Protein AF-A0A818C5F3-F1 (afdb_monomer_lite)

Structure (mmCIF, N/CA/C/O backbone):
data_AF-A0A818C5F3-F1
#
_entry.id   AF-A0A818C5F3-F1
#
loop_
_atom_site.group_PDB
_atom_site.id
_atom_site.type_symbol
_atom_site.label_atom_id
_atom_site.label_alt_id
_atom_site.label_comp_id
_atom_site.label_asym_id
_atom_site.label_entity_id
_atom_site.label_seq_id
_atom_site.pdbx_PDB_ins_code
_atom_site.Cartn_x
_atom_site.Cartn_y
_atom_site.Cartn_z
_atom_site.occupancy
_atom_site.B_iso_or_equiv
_atom_site.auth_seq_id
_atom_site.auth_comp_id
_atom_site.auth_asym_id
_atom_site.auth_atom_id
_atom_site.pdbx_PDB_model_num
ATOM 1 N N . GLY A 1 1 ? -24.949 18.478 9.284 1.00 73.56 1 GLY A N 1
ATOM 2 C CA . GLY A 1 1 ? -24.069 18.568 8.101 1.00 73.56 1 GLY A CA 1
ATOM 3 C C . GLY A 1 1 ? -23.159 17.360 8.078 1.00 73.56 1 GLY A C 1
ATOM 4 O O . GLY A 1 1 ? -22.720 16.972 9.151 1.00 73.56 1 GLY A O 1
ATOM 5 N N . GLN A 1 2 ? -22.891 16.772 6.909 1.00 71.50 2 GLN A N 1
ATOM 6 C CA . GLN A 1 2 ? -22.115 15.524 6.771 1.00 71.50 2 GLN A CA 1
ATOM 7 C C . GLN A 1 2 ? -20.732 15.582 7.451 1.00 71.50 2 GLN A C 1
ATOM 9 O O . GLN A 1 2 ? -20.349 14.632 8.120 1.00 71.50 2 GLN A O 1
ATOM 14 N N . LEU A 1 3 ? -20.045 16.731 7.416 1.00 76.75 3 LEU A N 1
ATOM 15 C CA . LEU A 1 3 ? -18.755 16.922 8.104 1.00 76.75 3 LEU A CA 1
ATOM 16 C C . LEU A 1 3 ? -18.843 16.791 9.637 1.00 76.75 3 LEU A C 1
ATOM 18 O O . LEU A 1 3 ? -17.896 16.343 10.272 1.00 76.75 3 LEU A O 1
ATOM 22 N N . LYS A 1 4 ? -19.987 17.141 10.246 1.00 77.69 4 LYS A N 1
ATOM 23 C CA . LYS A 1 4 ? -20.198 16.936 11.692 1.00 77.69 4 LYS A CA 1
ATOM 24 C C . LYS A 1 4 ? -20.335 15.453 12.038 1.00 77.69 4 LYS A C 1
ATOM 26 O O . LYS A 1 4 ? -19.942 15.068 13.129 1.00 77.69 4 LYS A O 1
ATOM 31 N N . ILE A 1 5 ? -20.877 14.653 11.116 1.00 80.62 5 ILE A N 1
ATOM 32 C CA . ILE A 1 5 ? -21.013 13.202 11.285 1.00 80.62 5 ILE A CA 1
ATOM 33 C C . ILE A 1 5 ? -19.633 12.551 11.174 1.00 80.62 5 ILE A C 1
ATOM 35 O O . ILE A 1 5 ? -19.288 11.761 12.038 1.00 80.62 5 ILE A O 1
ATOM 39 N N . LEU A 1 6 ? -18.819 12.936 10.180 1.00 81.19 6 LEU A N 1
ATOM 40 C CA . LEU A 1 6 ? -17.450 12.420 10.015 1.00 81.19 6 LEU A CA 1
ATOM 41 C C . LEU A 1 6 ? -16.591 12.625 11.269 1.00 81.19 6 LEU A C 1
ATOM 43 O O . LEU A 1 6 ? -15.904 11.706 11.695 1.00 81.19 6 LEU A O 1
ATOM 47 N N . ARG A 1 7 ? -16.704 13.789 11.919 1.00 85.00 7 ARG A N 1
ATOM 48 C CA . ARG A 1 7 ? -15.991 14.066 13.174 1.00 85.00 7 ARG A CA 1
ATOM 49 C C . ARG A 1 7 ? -16.405 13.141 14.326 1.00 85.00 7 ARG A C 1
ATOM 51 O O . ARG A 1 7 ? -15.641 12.963 15.262 1.00 85.00 7 ARG A O 1
ATOM 58 N N . GLN A 1 8 ? -17.606 12.577 14.288 1.00 88.06 8 GLN A N 1
ATOM 59 C CA . GLN A 1 8 ? -18.105 11.650 15.308 1.00 88.06 8 GLN A CA 1
ATOM 60 C C . GLN A 1 8 ? -17.848 10.180 14.945 1.00 88.06 8 GLN A C 1
ATOM 62 O O . GLN A 1 8 ? -18.280 9.300 15.680 1.00 88.06 8 GLN A O 1
ATOM 67 N N . MET A 1 9 ? -17.205 9.895 13.807 1.00 90.56 9 MET A N 1
ATOM 68 C CA . MET A 1 9 ? -16.906 8.524 13.402 1.00 90.56 9 MET A CA 1
ATOM 69 C C . MET A 1 9 ? -15.636 8.027 14.084 1.00 90.56 9 MET A C 1
ATOM 71 O O . MET A 1 9 ? -14.552 8.545 13.827 1.00 90.56 9 MET A O 1
ATOM 75 N N . ASP A 1 10 ? -15.757 6.960 14.867 1.00 94.00 10 ASP A N 1
ATOM 76 C CA . ASP A 1 10 ? -14.592 6.274 15.431 1.00 94.00 10 ASP A CA 1
ATOM 77 C C . ASP A 1 10 ? -13.933 5.346 14.400 1.00 94.00 10 ASP A C 1
ATOM 79 O O . ASP A 1 10 ? -12.710 5.217 14.358 1.00 94.00 10 ASP A O 1
ATOM 83 N N . ILE A 1 11 ? -14.746 4.726 13.535 1.00 95.38 11 ILE A N 1
ATOM 84 C CA . ILE A 1 11 ? -14.302 3.826 12.465 1.00 95.38 11 ILE A CA 1
ATOM 85 C C . ILE A 1 11 ? -14.842 4.323 11.127 1.00 95.38 11 ILE A C 1
ATOM 87 O O . ILE A 1 11 ? -16.052 4.354 10.900 1.00 95.38 11 ILE A O 1
ATOM 91 N N . HIS A 1 12 ? -13.936 4.644 10.211 1.00 94.00 12 HIS A N 1
ATOM 92 C CA . HIS A 1 12 ? -14.251 4.975 8.827 1.00 94.00 12 HIS A CA 1
ATOM 93 C C . HIS A 1 12 ? -13.836 3.823 7.909 1.00 94.00 12 HIS A C 1
ATOM 95 O O . HIS A 1 12 ? -12.679 3.416 7.916 1.00 94.00 12 HIS A O 1
ATOM 101 N N . ILE A 1 13 ? -14.758 3.290 7.107 1.00 93.44 13 ILE A N 1
ATOM 102 C CA . ILE A 1 13 ? -14.463 2.222 6.140 1.00 93.44 13 ILE A CA 1
ATOM 103 C C . ILE A 1 13 ? -14.567 2.799 4.735 1.00 93.44 13 ILE A C 1
ATOM 105 O O . ILE A 1 13 ? -15.613 3.323 4.362 1.00 93.44 13 ILE A O 1
ATOM 109 N N . THR A 1 14 ? -13.496 2.674 3.954 1.00 90.50 14 THR A N 1
ATOM 110 C CA . THR A 1 14 ? -13.413 3.217 2.598 1.00 90.50 14 THR A CA 1
ATOM 111 C C . THR A 1 14 ? -13.113 2.140 1.560 1.00 90.50 14 THR A C 1
ATOM 113 O O . THR A 1 14 ? -12.385 1.176 1.814 1.00 90.50 14 THR A O 1
ATOM 116 N N . GLY A 1 15 ? -13.702 2.321 0.381 1.00 83.50 15 GLY A N 1
ATOM 117 C CA . GLY A 1 15 ? -13.360 1.611 -0.840 1.00 83.50 15 GLY A CA 1
ATOM 118 C C . GLY A 1 15 ? -12.550 2.505 -1.791 1.00 83.50 15 GLY A C 1
ATOM 119 O O . GLY A 1 15 ? -12.523 3.723 -1.638 1.00 83.50 15 GLY A O 1
ATOM 120 N N . PRO A 1 16 ? -11.905 1.910 -2.796 1.00 72.50 16 PRO A N 1
ATOM 121 C CA . PRO A 1 16 ? -11.076 2.609 -3.772 1.00 72.50 16 PRO A CA 1
ATOM 122 C C . PRO A 1 16 ? -11.919 3.541 -4.650 1.00 72.50 16 PRO A C 1
ATOM 124 O O . PRO A 1 16 ? -13.075 3.244 -4.956 1.00 72.50 16 PRO A O 1
ATOM 127 N N . GLY A 1 17 ? -11.312 4.620 -5.144 1.00 60.38 17 GLY A N 1
ATOM 128 C CA . GLY A 1 17 ? -11.841 5.359 -6.294 1.00 60.38 17 GLY A CA 1
ATOM 129 C C . GLY A 1 17 ? -13.028 6.282 -6.013 1.00 60.38 17 GLY A C 1
ATOM 130 O O . GLY A 1 17 ? -13.565 6.866 -6.949 1.00 60.38 17 GLY A O 1
ATOM 131 N N . THR A 1 18 ? -13.427 6.474 -4.753 1.00 60.84 18 THR A N 1
ATOM 132 C CA . THR A 1 18 ? -14.403 7.520 -4.403 1.00 60.84 18 THR A CA 1
ATOM 133 C C . THR A 1 18 ? -13.757 8.905 -4.300 1.00 60.84 18 THR A C 1
ATOM 135 O O . THR A 1 18 ? -14.473 9.901 -4.210 1.00 60.84 18 THR A O 1
ATOM 138 N N . GLY A 1 19 ? -12.416 8.985 -4.275 1.00 66.31 19 GLY A N 1
ATOM 139 C CA . GLY A 1 19 ? -11.679 10.227 -4.018 1.00 66.31 19 GLY A CA 1
ATOM 140 C C . GLY A 1 19 ? -12.012 10.847 -2.655 1.00 66.31 19 GLY A C 1
ATOM 141 O O . GLY A 1 19 ? -11.742 12.025 -2.422 1.00 66.31 19 GLY A O 1
ATOM 142 N N . GLN A 1 20 ? -12.644 10.081 -1.759 1.00 72.44 20 GLN A N 1
ATOM 143 C CA . GLN A 1 20 ? -13.093 10.563 -0.462 1.00 72.44 20 GLN A CA 1
ATOM 144 C C . GLN A 1 20 ? -11.916 10.598 0.507 1.00 72.44 20 GLN A C 1
ATOM 146 O O . GLN A 1 20 ? -11.565 9.610 1.148 1.00 72.44 20 GLN A O 1
ATOM 151 N N . MET A 1 21 ? -11.315 11.778 0.614 1.00 82.00 21 MET A N 1
ATOM 152 C CA . MET A 1 21 ? -10.193 12.059 1.505 1.00 82.00 21 MET A CA 1
ATOM 153 C C . MET A 1 21 ? -10.689 12.524 2.882 1.00 82.00 21 MET A C 1
ATOM 155 O O . MET A 1 21 ? -10.393 13.631 3.327 1.00 82.00 21 MET A O 1
ATOM 159 N N . TYR A 1 22 ? -11.521 11.714 3.544 1.00 86.25 22 TYR A N 1
ATOM 160 C CA . TYR A 1 22 ? -12.137 12.097 4.822 1.00 86.25 22 TYR A CA 1
ATOM 161 C C . TYR A 1 22 ? -11.207 11.995 6.033 1.00 86.25 22 TYR A C 1
ATOM 163 O O . TYR A 1 22 ? -11.582 12.451 7.110 1.00 86.25 22 TYR A O 1
ATOM 171 N N . GLN A 1 23 ? -9.998 11.456 5.859 1.00 88.56 23 GLN A N 1
ATOM 172 C CA . GLN A 1 23 ? -9.007 11.245 6.917 1.00 88.56 23 GLN A CA 1
ATOM 173 C C . GLN A 1 23 ? -8.746 12.521 7.724 1.00 88.56 23 GLN A C 1
ATOM 175 O O . GLN A 1 23 ? -8.663 12.457 8.945 1.00 88.56 23 GLN A O 1
ATOM 180 N N . THR A 1 24 ? -8.718 13.683 7.062 1.00 85.88 24 THR A N 1
ATOM 181 C CA . THR A 1 24 ? -8.464 14.981 7.704 1.00 85.88 24 THR A CA 1
ATOM 182 C C . THR A 1 24 ? -9.614 15.497 8.576 1.00 85.88 24 THR A C 1
ATOM 184 O O . THR A 1 24 ? -9.471 16.525 9.233 1.00 85.88 24 THR A O 1
ATOM 187 N N . PHE A 1 25 ? -10.784 14.855 8.522 1.00 89.94 25 PHE A N 1
ATOM 188 C CA . PHE A 1 25 ? -11.984 15.249 9.268 1.00 89.94 25 PHE A CA 1
ATOM 189 C C . PHE A 1 25 ? -12.368 14.250 10.364 1.00 89.94 25 PHE A C 1
ATOM 191 O O . PHE A 1 25 ? -13.325 14.511 11.097 1.00 89.94 25 PHE A O 1
ATOM 198 N N . LEU A 1 26 ? -11.663 13.120 10.457 1.00 92.69 26 LEU A N 1
ATOM 199 C CA . LEU A 1 26 ? -11.839 12.154 11.537 1.00 92.69 26 LEU A CA 1
ATOM 200 C C . LEU A 1 26 ? -11.276 12.721 12.844 1.00 92.69 26 LEU A C 1
ATOM 202 O O . LEU A 1 26 ? -10.442 13.627 12.828 1.00 92.69 26 LEU A O 1
ATOM 206 N N . SER A 1 27 ? -11.758 12.211 13.973 1.00 93.00 27 SER A N 1
ATOM 207 C CA . SER A 1 27 ? -11.250 12.628 15.280 1.00 93.00 27 SER A CA 1
ATOM 208 C C . SER A 1 27 ? -9.914 11.958 15.604 1.00 93.00 27 SER A C 1
ATOM 210 O O . SER A 1 27 ? -9.552 10.916 15.053 1.00 93.00 27 SER A O 1
ATOM 212 N N . ASP A 1 28 ? -9.173 12.559 16.529 1.00 95.19 28 ASP A N 1
ATOM 213 C CA . ASP A 1 28 ? -7.974 11.947 17.092 1.00 95.19 28 ASP A CA 1
ATOM 214 C C . ASP A 1 28 ? -8.331 10.603 17.738 1.00 95.19 28 ASP A C 1
ATOM 216 O O . ASP A 1 28 ? -9.323 10.489 18.459 1.00 95.19 28 ASP A O 1
ATOM 220 N N . GLY A 1 29 ? -7.525 9.577 17.470 1.00 95.88 29 GLY A N 1
ATOM 221 C CA . GLY A 1 29 ? -7.788 8.217 17.943 1.00 95.88 29 GLY A CA 1
ATOM 222 C C . GLY A 1 29 ? -8.751 7.415 17.059 1.00 95.88 29 GLY A C 1
ATOM 223 O O . GLY A 1 29 ? -8.961 6.232 17.323 1.00 95.88 29 GLY A O 1
ATOM 224 N N . SER A 1 30 ? -9.301 7.997 15.987 1.00 97.06 30 SER A N 1
ATOM 225 C CA . SER A 1 30 ? -10.118 7.250 15.026 1.00 97.06 30 SER A CA 1
ATOM 226 C C . SER A 1 30 ? -9.279 6.287 14.175 1.00 97.06 30 SER A C 1
ATOM 228 O O . SER A 1 30 ? -8.069 6.449 13.979 1.00 97.06 30 SER A O 1
ATOM 230 N N . VAL A 1 31 ? -9.949 5.281 13.614 1.00 97.31 31 VAL A N 1
ATOM 231 C CA . VAL A 1 31 ? -9.349 4.269 12.740 1.00 97.31 31 VAL A CA 1
ATOM 232 C C . VAL A 1 31 ? -9.988 4.326 11.355 1.00 97.31 31 VAL A C 1
ATOM 234 O O . VAL A 1 31 ? -11.210 4.355 11.216 1.00 97.31 31 VAL A O 1
ATOM 237 N N . THR A 1 32 ? -9.169 4.293 10.305 1.00 95.38 32 THR A N 1
ATOM 238 C CA . THR A 1 32 ? -9.631 4.156 8.920 1.00 95.38 32 THR A CA 1
ATOM 239 C C . THR A 1 32 ? -9.281 2.772 8.377 1.00 95.38 32 THR A C 1
ATOM 241 O O . THR A 1 32 ? -8.125 2.360 8.395 1.00 95.38 32 THR A O 1
ATOM 244 N N . ILE A 1 33 ? -10.274 2.052 7.860 1.00 96.12 33 ILE A N 1
ATOM 245 C CA . ILE A 1 33 ? -10.120 0.754 7.198 1.00 96.12 33 ILE A CA 1
ATOM 246 C C . ILE A 1 33 ? -10.217 0.979 5.687 1.00 96.12 33 ILE A C 1
ATOM 248 O O . ILE A 1 33 ? -11.275 1.347 5.182 1.00 96.12 33 ILE A O 1
ATOM 252 N N . ASN A 1 34 ? -9.129 0.749 4.956 1.00 95.06 34 ASN A N 1
ATOM 253 C CA . ASN A 1 34 ? -9.091 0.841 3.499 1.00 95.06 34 ASN A CA 1
ATOM 254 C C . ASN A 1 34 ? -9.224 -0.556 2.874 1.00 95.06 34 ASN A C 1
ATOM 256 O O . ASN A 1 34 ? -8.354 -1.417 3.026 1.00 95.06 34 ASN A O 1
ATOM 260 N N . LEU A 1 35 ? -10.334 -0.781 2.168 1.00 95.00 35 LEU A N 1
ATOM 261 C CA . LEU A 1 35 ? -10.641 -2.056 1.521 1.00 95.00 35 LEU A CA 1
ATOM 262 C C . LEU A 1 35 ? -9.918 -2.253 0.184 1.00 95.00 35 LEU A C 1
ATOM 264 O O . LEU A 1 35 ? -9.871 -3.376 -0.314 1.00 95.00 35 LEU A O 1
ATOM 268 N N . GLY A 1 36 ? -9.347 -1.193 -0.390 1.00 92.38 36 GLY A N 1
ATOM 269 C CA . GLY A 1 36 ? -8.595 -1.233 -1.639 1.00 92.38 36 GLY A CA 1
ATOM 270 C C . GLY A 1 36 ? -9.416 -1.628 -2.872 1.00 92.38 36 GLY A C 1
ATOM 271 O O . GLY A 1 36 ? -10.557 -2.097 -2.811 1.00 92.38 36 GLY A O 1
ATOM 272 N N . GLY A 1 37 ? -8.820 -1.431 -4.036 1.00 91.69 37 GLY A N 1
ATOM 273 C CA . GLY A 1 37 ? -9.330 -1.787 -5.351 1.00 91.69 37 GLY A CA 1
ATOM 274 C C . GLY A 1 37 ? -8.584 -2.918 -5.997 1.00 91.69 37 GLY A C 1
ATOM 275 O O . GLY A 1 37 ? -7.635 -3.462 -5.438 1.00 91.69 37 GLY A O 1
ATOM 276 N N . ILE A 1 38 ? -9.081 -3.280 -7.174 1.00 92.25 38 ILE A N 1
ATOM 277 C CA . ILE A 1 38 ? -8.457 -4.269 -8.034 1.00 92.25 38 ILE A CA 1
ATOM 278 C C . ILE A 1 38 ? -7.945 -3.536 -9.260 1.00 92.25 38 ILE A C 1
ATOM 280 O O . ILE A 1 38 ? -8.676 -2.769 -9.887 1.00 92.25 38 ILE A O 1
ATOM 284 N N . ARG A 1 39 ? -6.678 -3.777 -9.574 1.00 90.38 39 ARG A N 1
ATOM 285 C CA . ARG A 1 39 ? -6.043 -3.342 -10.805 1.00 90.38 39 ARG A CA 1
ATOM 286 C C . ARG A 1 39 ? -5.479 -4.548 -11.564 1.00 90.38 39 ARG A C 1
ATOM 288 O O . ARG A 1 39 ? -5.061 -5.510 -10.929 1.00 90.38 39 ARG A O 1
ATOM 295 N N . PRO A 1 40 ? -5.428 -4.495 -12.902 1.00 88.06 40 PRO A N 1
ATOM 296 C CA . PRO A 1 40 ? -6.170 -3.558 -13.745 1.00 88.06 40 PRO A CA 1
ATOM 297 C C . PRO A 1 40 ? -7.689 -3.685 -13.529 1.00 88.06 40 PRO A C 1
ATOM 299 O O . PRO A 1 40 ? -8.177 -4.697 -13.039 1.00 88.06 40 PRO A O 1
ATOM 302 N N . TRP A 1 41 ? -8.448 -2.638 -13.840 1.00 83.94 41 TRP A N 1
ATOM 303 C CA . TRP A 1 41 ? -9.906 -2.680 -13.684 1.00 83.94 41 TRP A CA 1
ATOM 304 C C . TRP A 1 41 ? -10.519 -3.754 -14.593 1.00 83.94 41 TRP A C 1
ATOM 306 O O . TRP A 1 41 ? -10.096 -3.892 -15.743 1.00 83.94 41 TRP A O 1
ATOM 316 N N . GLY A 1 42 ? -11.517 -4.494 -14.100 1.00 82.25 42 GLY A N 1
ATOM 317 C CA . GLY A 1 42 ? -12.197 -5.534 -14.880 1.00 82.25 42 GLY A CA 1
ATOM 318 C C . GLY A 1 42 ? -11.440 -6.863 -14.985 1.00 82.25 42 GLY A C 1
ATOM 319 O O . GLY A 1 42 ? -11.808 -7.707 -15.801 1.00 82.25 42 GLY A O 1
ATOM 320 N N . THR A 1 43 ? -10.360 -7.054 -14.218 1.00 85.69 43 THR A N 1
ATOM 321 C CA . THR A 1 43 ? -9.584 -8.307 -14.195 1.00 85.69 43 THR A CA 1
ATOM 322 C C . THR A 1 43 ? -9.794 -9.114 -12.914 1.00 85.69 43 THR A C 1
ATOM 324 O O . THR A 1 43 ? -8.987 -9.990 -12.594 1.00 85.69 43 THR A O 1
ATOM 327 N N . GLU A 1 44 ? -10.864 -8.841 -12.165 1.00 85.62 44 GLU A N 1
ATOM 328 C CA . GLU A 1 44 ? -11.171 -9.502 -10.899 1.00 85.62 44 GLU A CA 1
ATOM 329 C C . GLU A 1 44 ? -11.145 -11.033 -11.042 1.00 85.62 44 GLU A C 1
ATOM 331 O O . GLU A 1 44 ? -11.637 -11.591 -12.021 1.00 85.62 44 GLU A O 1
ATOM 336 N N . ASN A 1 45 ? -10.572 -11.727 -10.052 1.00 83.94 45 ASN A N 1
ATOM 337 C CA . ASN A 1 45 ? -10.385 -13.184 -10.061 1.00 83.94 45 ASN A CA 1
ATOM 338 C C . ASN A 1 45 ? -9.501 -13.745 -11.194 1.00 83.94 45 ASN A C 1
ATOM 340 O O . ASN A 1 45 ? -9.531 -14.949 -11.447 1.00 83.94 45 ASN A O 1
ATOM 344 N N . THR A 1 46 ? -8.686 -12.918 -11.854 1.00 86.56 46 THR A N 1
ATOM 345 C CA . THR A 1 46 ? -7.663 -13.387 -12.804 1.00 86.56 46 THR A CA 1
ATOM 346 C C . THR A 1 46 ? -6.266 -13.338 -12.190 1.00 86.56 46 THR A C 1
ATOM 348 O O . THR A 1 46 ? -6.020 -12.616 -11.224 1.00 86.56 46 THR A O 1
ATOM 351 N N . ASP A 1 47 ? -5.308 -14.042 -12.793 1.00 86.19 47 ASP A N 1
ATOM 352 C CA . ASP A 1 47 ? -3.901 -13.982 -12.370 1.00 86.19 47 ASP A CA 1
ATOM 353 C C . ASP A 1 47 ? -3.237 -12.622 -12.651 1.00 86.19 47 ASP A C 1
ATOM 355 O O . ASP A 1 47 ? -2.149 -12.353 -12.149 1.00 86.19 47 ASP A O 1
ATOM 359 N N . LYS A 1 48 ? -3.903 -11.744 -13.415 1.00 86.69 48 LYS A N 1
ATOM 360 C CA . LYS A 1 48 ? -3.452 -10.372 -13.688 1.00 86.69 48 LYS A CA 1
ATOM 361 C C . LYS A 1 48 ? -3.926 -9.369 -12.637 1.00 86.69 48 LYS A C 1
ATOM 363 O O . LYS A 1 48 ? -3.459 -8.233 -12.654 1.00 86.69 48 LYS A O 1
ATOM 368 N N . ALA A 1 49 ? -4.874 -9.744 -11.775 1.00 92.12 49 ALA A N 1
ATOM 369 C CA . ALA A 1 49 ? -5.405 -8.848 -10.758 1.00 92.12 49 ALA A CA 1
ATOM 370 C C . ALA A 1 49 ? -4.460 -8.706 -9.563 1.00 92.12 49 ALA A C 1
ATOM 372 O O . ALA A 1 49 ? -3.981 -9.684 -8.990 1.00 92.12 49 ALA A O 1
ATOM 373 N N . TYR A 1 50 ? -4.280 -7.466 -9.136 1.00 93.75 50 TYR A N 1
ATOM 374 C CA . TYR A 1 50 ? -3.568 -7.080 -7.935 1.00 93.75 50 TYR A CA 1
ATOM 375 C C . TYR A 1 50 ? -4.320 -5.991 -7.176 1.00 93.75 50 TYR A C 1
ATOM 377 O O . TYR A 1 50 ? -5.228 -5.334 -7.688 1.00 93.75 50 TYR A O 1
ATOM 385 N N . SER A 1 51 ? -3.958 -5.840 -5.910 1.00 93.88 51 SER A N 1
ATOM 386 C CA . SER A 1 51 ? -4.586 -4.887 -5.003 1.00 93.88 51 SER A CA 1
ATOM 387 C C . SER A 1 51 ? -4.020 -3.494 -5.184 1.00 93.88 51 SER A C 1
ATOM 389 O O . SER A 1 51 ? -2.838 -3.324 -5.453 1.00 93.88 51 SER A O 1
ATOM 391 N N . SER A 1 52 ? -4.866 -2.495 -4.979 1.00 92.81 52 SER A N 1
ATOM 392 C CA . SER A 1 52 ? -4.496 -1.085 -5.062 1.00 92.81 52 SER A CA 1
ATOM 393 C C . SER A 1 52 ? -5.157 -0.336 -3.913 1.00 92.81 52 SER A C 1
ATOM 395 O O . SER A 1 52 ? -6.380 -0.265 -3.848 1.00 92.81 52 SER A O 1
ATOM 397 N N . TYR A 1 53 ? -4.381 0.207 -2.977 1.00 92.94 53 TYR A N 1
ATOM 398 C CA . TYR A 1 53 ? -4.946 0.996 -1.871 1.00 92.94 53 TYR A CA 1
ATOM 399 C C . TYR A 1 53 ? -5.055 2.487 -2.185 1.00 92.94 53 TYR A C 1
ATOM 401 O O . TYR A 1 53 ? -5.600 3.213 -1.355 1.00 92.94 53 TYR A O 1
ATOM 409 N N . LEU A 1 54 ? -4.556 2.921 -3.352 1.00 89.56 54 LEU A N 1
ATOM 410 C CA . LEU A 1 54 ? -4.630 4.283 -3.887 1.00 89.56 54 LEU A CA 1
ATOM 411 C C . LEU A 1 54 ? -4.245 5.349 -2.842 1.00 89.56 54 LEU A C 1
ATOM 413 O O . LEU A 1 54 ? -3.069 5.640 -2.622 1.00 89.56 54 LEU A O 1
ATOM 417 N N . GLU A 1 55 ? -5.228 5.912 -2.146 1.00 84.81 55 GLU A N 1
ATOM 418 C CA . GLU A 1 55 ? -5.092 7.026 -1.211 1.00 84.81 55 GLU A CA 1
ATOM 419 C C . GLU A 1 55 ? -4.491 6.645 0.161 1.00 84.81 55 GLU A C 1
ATOM 421 O O . GLU A 1 55 ? -4.692 7.351 1.148 1.00 84.81 55 GLU A O 1
ATOM 426 N N . GLN A 1 56 ? -3.705 5.564 0.264 1.00 91.62 56 GLN A N 1
ATOM 427 C CA . GLN A 1 56 ? -3.029 5.173 1.517 1.00 91.62 56 GLN A CA 1
ATOM 428 C C . GLN A 1 56 ? -2.095 6.263 2.080 1.00 91.62 56 GLN A C 1
ATOM 430 O O . GLN A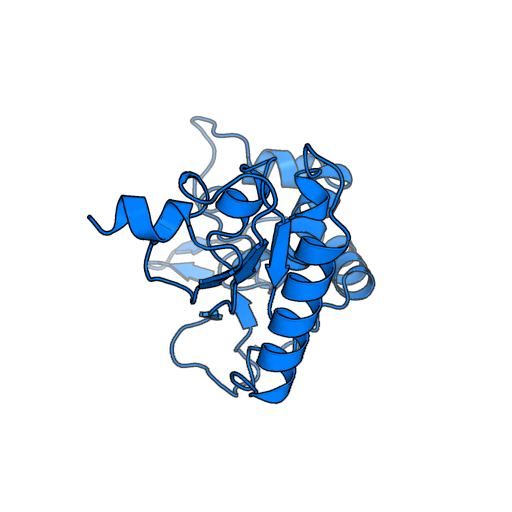 1 56 ? -1.900 6.365 3.291 1.00 91.62 56 GLN A O 1
ATOM 435 N N . HIS A 1 57 ? -1.560 7.129 1.214 1.00 90.88 57 HIS A N 1
ATOM 436 C CA . HIS A 1 57 ? -0.739 8.273 1.611 1.00 90.88 57 HIS A CA 1
ATOM 437 C C . HIS A 1 57 ? -1.524 9.314 2.427 1.00 90.88 57 HIS A C 1
ATOM 439 O O . HIS A 1 57 ? -0.932 9.984 3.268 1.00 90.88 57 HIS A O 1
ATOM 445 N N . MET A 1 58 ? -2.847 9.416 2.245 1.00 91.69 58 MET A N 1
ATOM 446 C CA . MET A 1 58 ? -3.694 10.303 3.051 1.00 91.69 58 MET A CA 1
ATOM 447 C C . MET A 1 58 ? -3.764 9.823 4.499 1.00 91.69 58 MET A C 1
ATOM 449 O O . MET A 1 58 ? -3.626 10.613 5.430 1.00 91.69 58 MET A O 1
ATOM 453 N N . THR A 1 59 ? -3.907 8.511 4.694 1.00 92.69 59 THR A N 1
ATOM 454 C CA . THR A 1 59 ? -3.840 7.892 6.021 1.00 92.69 59 THR A CA 1
ATOM 455 C C . THR A 1 59 ? -2.443 8.039 6.627 1.00 92.69 59 THR A C 1
ATOM 457 O O . THR A 1 59 ? -2.311 8.451 7.775 1.00 92.69 59 THR A O 1
ATOM 460 N N . SER A 1 60 ? -1.387 7.786 5.847 1.00 94.94 60 SER A N 1
ATOM 461 C CA . SER A 1 60 ? 0.006 7.956 6.288 1.00 94.94 60 SER A CA 1
ATOM 462 C C . SER A 1 60 ? 0.343 9.387 6.714 1.00 94.94 60 SER A C 1
ATOM 464 O O . SER A 1 60 ? 1.016 9.584 7.722 1.00 94.94 60 SER A O 1
ATOM 466 N N . GLY A 1 61 ? -0.177 10.384 5.997 1.00 94.62 61 GLY A N 1
ATOM 467 C CA . GLY A 1 61 ? 0.028 11.799 6.299 1.00 94.62 61 GLY A CA 1
ATOM 468 C C . GLY A 1 61 ? -0.828 12.348 7.444 1.00 94.62 61 GLY A C 1
ATOM 469 O O . GLY A 1 61 ? -0.669 13.515 7.793 1.00 94.62 61 GLY A O 1
ATOM 470 N N . THR A 1 62 ? -1.724 11.542 8.025 1.00 95.19 62 THR A N 1
ATOM 471 C CA . THR A 1 62 ? -2.636 11.967 9.095 1.00 95.19 62 THR A CA 1
ATOM 472 C C . THR A 1 62 ? -2.204 11.342 10.431 1.00 95.19 62 THR A C 1
ATOM 474 O O . THR A 1 62 ? -2.596 10.216 10.739 1.00 95.19 62 THR A O 1
ATOM 477 N N . PRO A 1 63 ? -1.393 12.040 11.250 1.00 96.12 63 PRO A N 1
ATOM 478 C CA . PRO A 1 63 ? -0.704 11.441 12.398 1.00 96.12 63 PRO A CA 1
ATOM 479 C C . PRO A 1 63 ? -1.616 11.124 13.590 1.00 96.12 63 PRO A C 1
ATOM 481 O O . PRO A 1 63 ? -1.162 10.503 14.545 1.00 96.12 63 PRO A O 1
ATOM 484 N N . TYR A 1 64 ? -2.872 11.566 13.574 1.00 96.31 64 TYR A N 1
ATOM 485 C CA . TYR A 1 64 ? -3.826 11.375 14.669 1.00 96.31 64 TYR A CA 1
ATOM 486 C C . TYR A 1 64 ? -4.815 10.220 14.439 1.00 96.31 64 TYR A C 1
ATOM 488 O O . TYR A 1 64 ? -5.628 9.944 15.319 1.00 96.31 64 TYR A O 1
ATOM 496 N N . ILE A 1 65 ? -4.727 9.508 13.305 1.00 96.75 65 ILE A N 1
ATOM 497 C CA . ILE A 1 65 ? -5.553 8.324 13.012 1.00 96.75 65 ILE A CA 1
ATOM 498 C C . ILE A 1 65 ? -4.698 7.093 12.711 1.00 96.75 65 ILE A C 1
ATOM 500 O O . ILE A 1 65 ? -3.586 7.198 12.184 1.00 96.75 65 ILE A O 1
ATOM 504 N N . LYS A 1 66 ? -5.252 5.902 12.957 1.00 97.75 66 LYS A N 1
ATOM 505 C CA . LYS A 1 66 ? -4.627 4.629 12.568 1.00 97.75 66 LYS A CA 1
ATOM 506 C C . LYS A 1 66 ? -5.272 4.052 11.307 1.00 97.75 66 LYS A C 1
ATOM 508 O O . LYS A 1 66 ? -6.489 4.025 11.165 1.00 97.75 66 LYS A O 1
ATOM 513 N N . GLY A 1 67 ? -4.448 3.578 10.385 1.00 96.31 67 GLY A N 1
ATOM 514 C CA . GLY A 1 67 ? -4.827 2.891 9.161 1.00 96.31 67 GLY A CA 1
ATOM 515 C C . GLY A 1 67 ? -4.811 1.380 9.326 1.00 96.31 67 GLY A C 1
ATOM 516 O O . GLY A 1 67 ? -3.839 0.815 9.825 1.00 96.31 67 GLY A O 1
ATOM 517 N N . LEU A 1 68 ? -5.867 0.731 8.850 1.00 97.56 68 LEU A N 1
ATOM 518 C CA . LEU A 1 68 ? -5.947 -0.707 8.631 1.00 97.56 68 LEU A CA 1
ATOM 519 C C . LEU A 1 68 ? -6.271 -0.969 7.161 1.00 97.56 68 LEU A C 1
ATOM 521 O O . LEU A 1 68 ? -6.978 -0.190 6.520 1.00 97.56 68 LEU A O 1
ATOM 525 N N . TYR A 1 69 ? -5.778 -2.080 6.627 1.00 96.88 69 TYR A N 1
ATOM 526 C CA . TYR A 1 69 ? -5.876 -2.391 5.204 1.00 96.88 69 TYR A CA 1
ATOM 527 C C . TYR A 1 69 ? -6.396 -3.806 5.010 1.00 96.88 69 TYR A C 1
ATOM 529 O O . TYR A 1 69 ? -5.960 -4.735 5.691 1.00 96.88 69 TYR A O 1
ATOM 537 N N . TYR A 1 70 ? -7.322 -3.981 4.070 1.00 97.38 70 TYR A N 1
ATOM 538 C CA . TYR A 1 70 ? -7.797 -5.314 3.713 1.00 97.38 70 TYR A CA 1
ATOM 539 C C . TYR A 1 70 ? -6.647 -6.165 3.160 1.00 97.38 70 TYR A C 1
ATOM 541 O O . TYR A 1 70 ? -5.844 -5.618 2.411 1.00 97.38 70 TYR A O 1
ATOM 549 N N . PRO A 1 71 ? -6.530 -7.470 3.471 1.00 96.94 71 PRO A N 1
ATOM 550 C CA . PRO A 1 71 ? -5.348 -8.253 3.107 1.00 96.94 71 PRO A CA 1
ATOM 551 C C . PRO A 1 71 ? -5.019 -8.234 1.603 1.00 96.94 71 PRO A C 1
ATOM 553 O O . PRO A 1 71 ? -5.839 -8.616 0.763 1.00 96.94 71 PRO A O 1
ATOM 556 N N . ILE A 1 72 ? -3.783 -7.835 1.274 1.00 95.44 72 ILE A N 1
ATOM 557 C CA . ILE A 1 72 ? -3.343 -7.533 -0.099 1.00 95.44 72 ILE A CA 1
ATOM 558 C C . ILE A 1 72 ? -3.466 -8.721 -1.062 1.00 95.44 72 ILE A C 1
ATOM 560 O O . ILE A 1 72 ? -3.815 -8.534 -2.221 1.00 95.44 72 ILE A O 1
ATOM 564 N N . ASN A 1 73 ? -3.253 -9.950 -0.591 1.00 94.75 73 ASN A N 1
ATOM 565 C CA . ASN A 1 73 ? -3.349 -11.152 -1.433 1.00 94.75 73 ASN A CA 1
ATOM 566 C C . ASN A 1 73 ? -4.777 -11.705 -1.543 1.00 94.75 73 ASN A C 1
ATOM 568 O O . ASN A 1 73 ? -5.059 -12.533 -2.408 1.00 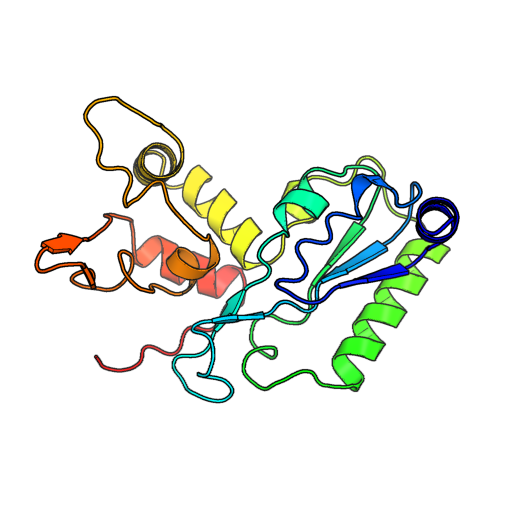94.75 73 ASN A O 1
ATOM 572 N N . GLU A 1 74 ? -5.682 -11.285 -0.655 1.00 94.56 74 GLU A N 1
ATOM 573 C CA . GLU A 1 74 ? -7.075 -11.737 -0.662 1.00 94.56 74 GLU A CA 1
ATOM 574 C C . GLU A 1 74 ? -7.961 -10.819 -1.489 1.00 94.56 74 GLU A C 1
ATOM 576 O O . GLU A 1 74 ? -8.922 -11.280 -2.097 1.00 94.56 74 GLU A O 1
ATOM 581 N N . ARG A 1 75 ? -7.637 -9.526 -1.550 1.00 93.31 75 ARG A N 1
ATOM 582 C CA . ARG A 1 75 ? -8.463 -8.538 -2.241 1.00 93.31 75 ARG A CA 1
ATOM 583 C C . ARG A 1 75 ? -8.721 -8.831 -3.731 1.00 93.31 75 ARG A C 1
ATOM 585 O O . ARG A 1 75 ? -9.862 -8.586 -4.140 1.00 93.31 75 ARG A O 1
ATOM 592 N N . PRO A 1 76 ? -7.781 -9.389 -4.530 1.00 92.94 76 PRO A N 1
ATOM 593 C CA . PRO A 1 76 ? -8.039 -9.781 -5.922 1.00 92.94 76 PRO A CA 1
ATOM 594 C C . PRO A 1 76 ? -9.080 -10.901 -6.072 1.00 92.94 76 PRO A C 1
ATOM 596 O O . PRO A 1 76 ? -9.666 -11.049 -7.141 1.00 92.94 76 PRO A O 1
ATOM 599 N N . LYS A 1 77 ? -9.330 -11.659 -4.993 1.00 92.38 77 LYS A N 1
ATOM 600 C CA . LYS A 1 77 ? -10.315 -12.753 -4.900 1.00 92.38 77 LYS A CA 1
ATOM 601 C C . LYS A 1 77 ? -11.698 -12.265 -4.435 1.00 92.38 77 LYS A C 1
ATOM 603 O O . LYS A 1 77 ? -12.562 -13.071 -4.097 1.00 92.38 77 LYS A O 1
ATOM 608 N N . GLY A 1 78 ? -11.884 -10.946 -4.338 1.00 91.50 78 GLY A N 1
ATOM 609 C CA . GLY A 1 78 ? -13.085 -10.310 -3.801 1.00 91.50 78 GLY A CA 1
ATOM 610 C C . GLY A 1 78 ? -13.021 -10.001 -2.300 1.00 91.50 78 GLY A C 1
ATOM 611 O O . GLY A 1 78 ? -12.088 -10.368 -1.583 1.00 91.50 78 GLY A O 1
ATOM 612 N N . ILE A 1 79 ? -14.037 -9.279 -1.823 1.00 93.62 79 ILE A N 1
ATOM 613 C CA . ILE A 1 79 ? -14.177 -8.905 -0.411 1.00 93.62 79 ILE A CA 1
ATOM 614 C C . ILE A 1 79 ? -14.932 -10.012 0.325 1.00 93.62 79 ILE A C 1
ATOM 616 O O . ILE A 1 79 ? -16.063 -10.352 -0.017 1.00 93.62 79 ILE A O 1
ATOM 620 N N . LYS A 1 80 ? -14.308 -10.555 1.368 1.00 96.00 80 LYS A N 1
ATOM 621 C CA . LYS A 1 80 ? -14.863 -11.587 2.240 1.00 96.00 80 LYS A CA 1
ATOM 622 C C . LYS A 1 80 ? -15.379 -10.942 3.515 1.00 96.00 80 LYS A C 1
ATOM 624 O O . LYS A 1 80 ? -14.657 -10.199 4.179 1.00 96.00 80 LYS A O 1
ATOM 629 N N . LYS A 1 81 ? -16.613 -11.283 3.888 1.00 96.81 81 LYS A N 1
ATOM 630 C CA . LYS A 1 81 ? -17.267 -10.796 5.110 1.00 96.81 81 LYS A CA 1
ATOM 631 C C . LYS A 1 81 ? -16.389 -10.989 6.350 1.00 96.81 81 LYS A C 1
ATOM 633 O O . LYS A 1 81 ? -16.232 -10.054 7.128 1.00 96.81 81 LYS A O 1
ATOM 638 N N . ASP A 1 82 ? -15.796 -12.168 6.509 1.00 97.75 82 ASP A N 1
ATOM 639 C CA . ASP A 1 82 ? -15.016 -12.499 7.705 1.00 97.75 82 ASP A CA 1
ATOM 640 C C . ASP A 1 82 ? -13.745 -11.655 7.831 1.00 97.75 82 ASP A C 1
ATOM 642 O O . ASP A 1 82 ? -13.387 -11.254 8.936 1.00 97.75 82 ASP A O 1
ATOM 646 N N . GLU A 1 83 ? -13.100 -11.314 6.714 1.00 97.94 83 GLU A N 1
ATOM 647 C CA . GLU A 1 83 ? -11.933 -10.424 6.714 1.00 97.94 83 GLU A CA 1
ATOM 648 C C . GLU A 1 83 ? -12.324 -8.989 7.088 1.00 97.94 83 GLU A C 1
ATOM 650 O O . GLU A 1 83 ? -11.645 -8.349 7.887 1.00 97.94 83 GLU A O 1
ATOM 655 N N . VAL A 1 84 ? -13.475 -8.502 6.611 1.00 97.25 84 VAL A N 1
ATOM 656 C CA . VAL A 1 84 ? -14.001 -7.189 7.023 1.00 97.25 84 VAL A CA 1
ATOM 657 C C . VAL A 1 84 ? -14.350 -7.178 8.515 1.00 97.25 84 VAL A C 1
ATOM 659 O O . VAL A 1 84 ? -14.004 -6.232 9.220 1.00 97.25 84 VAL A O 1
ATOM 662 N N . ILE A 1 85 ? -14.976 -8.241 9.030 1.00 98.19 85 ILE A N 1
ATOM 663 C CA . ILE A 1 85 ? -15.293 -8.367 10.461 1.00 98.19 85 ILE A CA 1
ATOM 664 C C . ILE A 1 85 ? -14.017 -8.374 11.311 1.00 98.19 85 ILE A C 1
ATOM 666 O O . ILE A 1 85 ? -13.991 -7.733 12.362 1.00 98.19 85 ILE A O 1
ATOM 670 N N . LYS A 1 86 ? -12.956 -9.065 10.875 1.00 98.44 86 LYS A N 1
ATOM 671 C CA . LYS A 1 86 ? -11.657 -9.051 11.567 1.00 98.44 86 LYS A CA 1
ATOM 672 C C . LYS A 1 86 ? -11.086 -7.635 11.653 1.00 98.44 86 LYS A C 1
ATOM 674 O O . LYS A 1 86 ? -10.703 -7.225 12.744 1.00 98.44 86 LYS A O 1
ATOM 679 N N . LEU A 1 87 ? -11.098 -6.878 10.554 1.00 98.38 87 LEU A N 1
ATOM 680 C CA . LEU A 1 87 ? -10.609 -5.493 10.530 1.00 98.38 87 LEU A CA 1
ATOM 681 C C . LEU A 1 87 ? -11.427 -4.576 11.445 1.00 98.38 87 LEU A C 1
ATOM 683 O O . LEU A 1 87 ? -10.852 -3.776 12.174 1.00 98.38 87 LEU A O 1
ATOM 687 N N . ILE A 1 88 ? -12.757 -4.716 11.456 1.00 98.38 88 ILE A N 1
ATOM 688 C CA . ILE A 1 88 ? -13.627 -3.941 12.354 1.00 98.38 88 ILE A CA 1
ATOM 689 C C . ILE A 1 88 ? -13.306 -4.261 13.817 1.00 98.38 88 ILE A C 1
ATOM 691 O O . ILE A 1 88 ? -13.165 -3.346 14.618 1.00 98.38 88 ILE A O 1
ATOM 695 N N . ARG A 1 89 ? -13.132 -5.542 14.171 1.00 98.50 89 ARG A N 1
ATOM 696 C CA . ARG A 1 89 ? -12.757 -5.940 15.538 1.00 98.50 89 ARG A CA 1
ATOM 697 C C . ARG A 1 89 ? -11.391 -5.388 15.943 1.00 98.50 89 ARG A C 1
ATOM 699 O O . ARG A 1 89 ? -11.258 -4.889 17.055 1.00 98.50 89 ARG A O 1
ATOM 706 N N . GLN A 1 90 ? -10.409 -5.436 15.043 1.00 98.50 90 GLN A N 1
ATOM 707 C CA . GLN A 1 90 ? -9.091 -4.832 15.262 1.00 98.50 90 GLN A CA 1
ATOM 708 C C . GLN A 1 90 ? -9.191 -3.317 15.468 1.00 98.50 90 GLN A C 1
ATOM 710 O O . GLN A 1 90 ? -8.579 -2.788 16.390 1.00 98.50 90 GLN A O 1
ATOM 715 N N . ALA A 1 91 ? -9.996 -2.621 14.660 1.00 98.31 91 ALA A N 1
ATOM 716 C CA . ALA A 1 91 ? -10.243 -1.192 14.822 1.00 98.31 91 ALA A CA 1
ATOM 717 C C . ALA A 1 91 ? -10.890 -0.877 16.177 1.00 98.31 91 ALA A C 1
ATOM 719 O O . ALA A 1 91 ? -10.411 -0.000 16.889 1.00 98.31 91 ALA A O 1
ATOM 720 N N 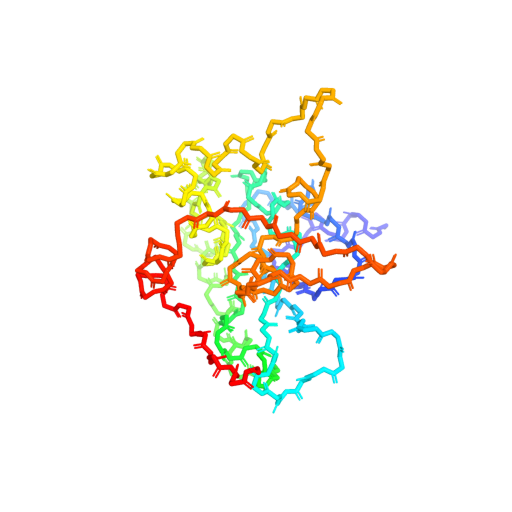. SER A 1 92 ? -11.931 -1.619 16.567 1.00 98.19 92 SER A N 1
ATOM 721 C CA . SER A 1 92 ? -12.575 -1.455 17.874 1.00 98.19 92 SER A CA 1
ATOM 722 C C . SER A 1 92 ? -11.596 -1.663 19.026 1.00 98.19 92 SER A C 1
ATOM 724 O O . SER A 1 92 ? -11.614 -0.890 19.976 1.00 98.19 92 SER A O 1
ATOM 726 N N . GLN A 1 93 ? -10.725 -2.671 18.940 1.00 98.44 93 GLN A N 1
ATOM 727 C CA . GLN A 1 93 ? -9.712 -2.916 19.963 1.00 98.44 93 GLN A CA 1
ATOM 728 C C . GLN A 1 93 ? -8.719 -1.750 20.067 1.00 98.44 93 GLN A C 1
ATOM 730 O O . GLN A 1 93 ? -8.489 -1.256 21.165 1.00 98.44 93 GLN A O 1
ATOM 735 N N . LEU A 1 94 ? -8.212 -1.251 18.935 1.00 98.00 94 LEU A N 1
ATOM 736 C CA . LEU A 1 94 ? -7.324 -0.082 18.891 1.00 98.00 94 LEU A CA 1
ATOM 737 C C . LEU A 1 94 ? -7.963 1.176 19.493 1.00 98.00 94 LEU A C 1
ATOM 739 O O . LEU A 1 94 ? -7.273 1.961 20.133 1.00 98.00 94 LEU A O 1
ATOM 743 N N . ILE A 1 95 ? -9.268 1.369 19.297 1.00 97.19 95 ILE A N 1
ATOM 744 C CA . ILE A 1 95 ? -10.004 2.504 19.871 1.00 97.19 95 ILE A CA 1
ATOM 745 C C . ILE A 1 95 ? -10.156 2.346 21.388 1.00 97.19 95 ILE A C 1
ATOM 747 O O . ILE A 1 95 ? -9.968 3.309 22.125 1.00 97.19 95 ILE A O 1
ATOM 751 N N . LEU A 1 96 ? -10.490 1.141 21.861 1.00 97.75 96 LEU A N 1
ATOM 752 C CA . LEU A 1 96 ? -10.711 0.870 23.285 1.00 97.75 96 LEU A CA 1
ATOM 753 C C . LEU A 1 96 ? -9.415 0.899 24.103 1.00 97.75 96 LEU A C 1
ATOM 755 O O . LEU A 1 96 ? -9.407 1.407 25.221 1.00 97.75 96 LEU A O 1
ATOM 759 N N . GLU A 1 97 ? -8.334 0.340 23.562 1.00 97.44 97 GLU A N 1
ATOM 760 C CA . GLU A 1 97 ? -7.022 0.286 24.220 1.00 97.44 97 GLU A CA 1
ATOM 761 C C . GLU A 1 97 ? -6.217 1.577 24.014 1.00 97.44 97 GLU A C 1
ATOM 763 O O . GLU A 1 97 ? -5.322 1.892 24.800 1.00 97.44 97 GLU A O 1
ATOM 768 N N . GLY A 1 98 ? -6.552 2.338 22.971 1.00 95.81 98 GLY A N 1
ATOM 769 C CA . GLY A 1 98 ? -5.761 3.455 22.482 1.00 95.81 98 GLY A CA 1
ATOM 770 C C . GLY A 1 98 ? -4.540 3.001 21.676 1.00 95.81 98 GLY A C 1
ATOM 771 O O . GLY A 1 98 ? -4.120 1.845 21.681 1.00 95.81 98 GLY A O 1
ATOM 772 N N . PHE A 1 99 ? -3.934 3.949 20.967 1.00 96.81 99 PHE A N 1
ATOM 773 C CA . PHE A 1 99 ? -2.654 3.772 20.286 1.00 96.81 99 PHE A CA 1
ATOM 774 C C . PHE A 1 99 ? -1.820 5.047 20.406 1.00 96.81 99 PHE A C 1
ATOM 776 O O . PHE A 1 99 ? -2.345 6.135 20.644 1.00 96.81 99 PHE A O 1
ATOM 783 N N . SER A 1 100 ? -0.499 4.921 20.271 1.00 96.75 100 SER A N 1
ATOM 784 C CA . SER A 1 100 ? 0.408 6.059 20.416 1.00 96.75 100 SER A CA 1
ATOM 785 C C . SER A 1 100 ? 0.211 7.088 19.304 1.00 96.75 100 SER A C 1
ATOM 787 O O . SER A 1 100 ? 0.229 6.749 18.119 1.00 96.75 100 SER A O 1
ATOM 789 N N . LEU A 1 101 ? 0.085 8.352 19.710 1.00 96.25 101 LEU A N 1
ATOM 790 C CA . LEU A 1 101 ? 0.070 9.516 18.832 1.00 96.25 101 LEU A CA 1
ATOM 791 C C . LEU A 1 101 ? 1.373 10.323 19.007 1.00 96.25 101 LEU A C 1
ATOM 793 O O . LEU A 1 101 ? 1.840 10.463 20.139 1.00 96.25 101 LEU A O 1
ATOM 797 N N . PRO A 1 102 ? 1.954 10.882 17.929 1.00 96.75 102 PRO A N 1
ATOM 798 C CA . PRO A 1 102 ? 1.539 10.717 16.537 1.00 96.75 102 PRO A CA 1
ATOM 799 C C . PRO A 1 102 ? 1.815 9.295 16.021 1.00 96.75 102 PRO A C 1
ATOM 801 O O . PRO A 1 102 ? 2.849 8.702 16.328 1.00 96.75 102 PRO A O 1
ATOM 804 N N . VAL A 1 103 ? 0.910 8.760 15.201 1.00 97.31 103 VAL A N 1
ATOM 805 C CA . VAL A 1 103 ? 1.134 7.501 14.485 1.00 97.31 103 VAL A CA 1
ATOM 806 C C . VAL A 1 103 ? 2.285 7.704 13.505 1.00 97.31 103 VAL A C 1
ATOM 808 O O . VAL A 1 103 ? 2.289 8.652 12.718 1.00 97.31 103 VAL A O 1
ATOM 811 N N . ASN A 1 104 ? 3.272 6.808 13.542 1.00 97.06 104 ASN A N 1
ATOM 812 C CA . ASN A 1 104 ? 4.378 6.842 12.596 1.00 97.06 104 ASN A CA 1
ATOM 813 C C . ASN A 1 104 ? 3.845 6.668 11.164 1.00 97.06 104 ASN A C 1
ATOM 815 O O . ASN A 1 104 ? 3.151 5.694 10.870 1.00 97.06 104 ASN A O 1
ATOM 819 N N . ALA A 1 105 ? 4.197 7.593 10.268 1.00 96.50 105 ALA A N 1
ATOM 820 C CA . ALA A 1 105 ? 3.704 7.599 8.893 1.00 96.50 105 ALA A CA 1
ATOM 821 C C . ALA A 1 105 ? 3.997 6.282 8.149 1.00 96.50 105 ALA A C 1
ATOM 823 O O . ALA A 1 105 ? 3.133 5.784 7.424 1.00 96.50 105 ALA A O 1
ATOM 824 N N . ARG A 1 106 ? 5.181 5.686 8.357 1.00 95.94 106 ARG A N 1
ATOM 825 C CA . ARG A 1 106 ? 5.579 4.409 7.742 1.00 95.94 106 ARG A CA 1
ATOM 826 C C . ARG A 1 106 ? 4.727 3.250 8.249 1.00 95.94 106 ARG A C 1
ATOM 828 O O . ARG A 1 106 ? 4.247 2.461 7.444 1.00 95.94 106 ARG A O 1
ATOM 835 N N . ASP A 1 107 ? 4.483 3.193 9.555 1.00 96.00 107 ASP A N 1
ATOM 836 C CA . ASP A 1 107 ? 3.668 2.144 10.188 1.00 96.00 107 ASP A CA 1
ATOM 837 C C . ASP A 1 107 ? 2.167 2.291 9.884 1.00 96.00 107 ASP A C 1
ATOM 839 O O . ASP A 1 107 ? 1.353 1.453 10.284 1.00 96.00 107 ASP A O 1
ATOM 843 N N . ASN A 1 108 ? 1.785 3.386 9.221 1.00 96.62 108 ASN A N 1
ATOM 844 C CA . ASN A 1 108 ? 0.423 3.674 8.788 1.00 96.62 108 ASN A CA 1
ATOM 845 C C . ASN A 1 108 ? 0.197 3.427 7.288 1.00 96.62 108 ASN A C 1
ATOM 847 O O . ASN A 1 108 ? -0.911 3.648 6.799 1.00 96.62 108 ASN A O 1
ATOM 851 N N . LEU A 1 109 ? 1.222 2.985 6.552 1.00 97.19 109 LEU A N 1
ATOM 852 C CA . LEU A 1 109 ? 1.116 2.570 5.151 1.00 97.19 109 LEU A CA 1
ATOM 853 C C . LEU A 1 109 ? 0.640 1.120 5.033 1.00 97.19 109 LEU A C 1
ATOM 855 O O . LEU A 1 109 ? 0.874 0.299 5.925 1.00 97.19 109 LEU A O 1
ATOM 859 N N . ALA A 1 110 ? 0.024 0.798 3.898 1.00 96.75 110 ALA A N 1
ATOM 860 C CA . ALA A 1 110 ? -0.254 -0.579 3.514 1.00 96.75 110 ALA A CA 1
ATOM 861 C C . ALA A 1 110 ? 1.055 -1.312 3.142 1.00 96.75 110 ALA A C 1
ATOM 863 O O . ALA A 1 110 ? 2.089 -0.664 2.944 1.00 96.75 110 ALA A O 1
ATOM 864 N N . PRO A 1 111 ? 1.050 -2.656 3.035 1.00 96.94 111 PRO A N 1
ATOM 865 C CA . PRO A 1 111 ? 2.270 -3.423 2.764 1.00 96.94 111 PRO A CA 1
ATOM 866 C C . PRO A 1 111 ? 3.037 -2.993 1.501 1.00 96.94 111 PRO A C 1
ATOM 868 O O . PRO A 1 111 ? 4.265 -2.972 1.500 1.00 96.94 111 PRO A O 1
ATOM 871 N N . ASP A 1 112 ? 2.335 -2.610 0.433 1.00 96.44 112 ASP A N 1
ATOM 872 C CA . ASP A 1 112 ? 2.931 -2.108 -0.813 1.00 96.44 112 ASP A CA 1
ATOM 873 C C . ASP A 1 112 ? 3.600 -0.731 -0.633 1.00 96.44 112 ASP A C 1
ATOM 875 O O . ASP A 1 112 ? 4.709 -0.513 -1.123 1.00 96.44 112 ASP A O 1
ATOM 879 N N . GLY A 1 113 ? 2.987 0.171 0.136 1.00 97.06 113 GLY A N 1
ATOM 880 C CA . GLY A 1 113 ? 3.578 1.453 0.518 1.00 97.06 113 GLY A CA 1
ATOM 881 C C . GLY A 1 113 ? 4.817 1.285 1.400 1.00 97.06 113 GLY A C 1
ATOM 882 O O . GLY A 1 113 ? 5.840 1.929 1.159 1.00 97.06 113 GLY A O 1
ATOM 883 N N . GLN A 1 114 ? 4.770 0.378 2.382 1.00 98.00 114 GLN A N 1
ATOM 884 C CA . GLN A 1 114 ? 5.926 0.058 3.230 1.00 98.00 114 GLN A CA 1
ATOM 885 C C . GLN A 1 114 ? 7.089 -0.522 2.416 1.00 98.00 114 GLN A C 1
ATOM 887 O O . GLN A 1 114 ? 8.242 -0.123 2.613 1.00 98.00 114 GLN A O 1
ATOM 892 N N . LEU A 1 115 ? 6.785 -1.421 1.474 1.00 97.94 115 LEU A N 1
ATOM 893 C CA . LEU A 1 115 ? 7.752 -1.964 0.528 1.00 97.94 115 LEU A CA 1
ATOM 894 C C . LEU A 1 115 ? 8.386 -0.854 -0.313 1.00 97.94 115 LEU A C 1
ATOM 896 O O . LEU A 1 115 ? 9.606 -0.823 -0.453 1.00 97.94 115 LEU A O 1
ATOM 900 N N . PHE A 1 116 ? 7.582 0.062 -0.853 1.00 97.38 116 PHE A N 1
ATOM 901 C CA . PHE A 1 116 ? 8.073 1.147 -1.699 1.00 97.38 116 PHE A CA 1
ATOM 902 C C . PHE A 1 116 ? 9.013 2.095 -0.950 1.00 97.38 116 PHE A C 1
ATOM 904 O O . PHE A 1 116 ? 10.068 2.460 -1.471 1.00 97.38 116 PHE A O 1
ATOM 911 N N . VAL A 1 117 ? 8.681 2.445 0.297 1.00 97.44 117 VAL A N 1
ATOM 912 C CA . VAL A 1 117 ? 9.578 3.224 1.163 1.00 97.44 117 VAL A CA 1
ATOM 913 C C . VAL A 1 117 ? 10.901 2.485 1.366 1.00 97.44 117 VAL A C 1
ATOM 915 O O . VAL A 1 117 ? 11.963 3.077 1.186 1.00 97.44 117 VAL A O 1
ATOM 918 N N . GLU A 1 118 ? 10.863 1.184 1.666 1.00 98.31 118 GLU A N 1
ATOM 919 C CA . GLU A 1 118 ? 12.082 0.387 1.851 1.00 98.31 118 GLU A CA 1
ATOM 920 C C . GLU A 1 118 ? 12.908 0.251 0.561 1.00 98.31 118 GLU A C 1
ATOM 922 O O . GLU A 1 118 ? 14.140 0.286 0.604 1.00 98.31 118 GLU A O 1
ATOM 927 N N . MET A 1 119 ? 12.250 0.151 -0.595 1.00 98.06 119 MET A N 1
ATOM 928 C CA . MET A 1 119 ? 12.911 0.181 -1.898 1.00 98.06 119 MET A CA 1
ATOM 929 C C . MET A 1 119 ? 13.677 1.496 -2.077 1.00 98.06 119 MET A C 1
ATOM 931 O O . MET A 1 119 ? 14.862 1.477 -2.392 1.00 98.06 119 MET A O 1
ATOM 935 N N . CYS A 1 120 ? 13.042 2.637 -1.802 1.00 97.06 120 CYS A N 1
ATOM 936 C CA . CYS A 1 120 ? 13.674 3.955 -1.875 1.00 97.06 120 CYS A CA 1
ATOM 937 C C . CYS A 1 120 ? 14.815 4.150 -0.855 1.00 97.06 120 CYS A C 1
ATOM 939 O O . CYS A 1 120 ? 15.758 4.919 -1.079 1.00 97.06 120 CYS A O 1
ATOM 941 N N . GLU A 1 121 ? 14.749 3.475 0.291 1.00 97.94 121 GLU A N 1
ATOM 942 C CA . GLU A 1 121 ? 15.818 3.487 1.288 1.00 97.94 121 GLU A CA 1
ATOM 943 C C . GLU A 1 121 ? 17.062 2.747 0.797 1.00 97.94 121 GLU A C 1
ATOM 945 O O . GLU A 1 121 ? 18.170 3.258 0.985 1.00 97.94 121 GLU A O 1
ATOM 950 N N . LYS A 1 122 ? 16.869 1.594 0.147 1.00 98.38 122 LYS A N 1
ATOM 951 C CA . LYS A 1 122 ? 17.939 0.694 -0.306 1.00 98.38 122 LYS A CA 1
ATOM 952 C C . LYS A 1 122 ? 18.487 1.028 -1.693 1.00 98.38 122 LYS A C 1
ATOM 954 O O . LYS A 1 122 ? 19.672 0.823 -1.932 1.00 98.38 122 LYS A O 1
ATOM 959 N N . ASP A 1 123 ? 17.658 1.564 -2.581 1.00 98.00 123 ASP A N 1
ATOM 960 C CA . ASP A 1 123 ? 18.009 1.929 -3.952 1.00 98.00 123 ASP A CA 1
ATOM 961 C C . ASP A 1 123 ? 17.786 3.437 -4.162 1.00 98.00 123 ASP A C 1
ATOM 963 O O . ASP A 1 123 ? 16.684 3.922 -4.439 1.00 98.00 123 ASP A O 1
ATOM 967 N N . LYS A 1 124 ? 18.863 4.213 -3.981 1.00 96.81 124 LYS A N 1
ATOM 968 C CA . LYS A 1 124 ? 18.829 5.679 -4.103 1.00 96.81 124 LYS A CA 1
ATOM 969 C C . LYS A 1 124 ? 18.646 6.145 -5.544 1.00 96.81 124 LYS A C 1
ATOM 971 O O . LYS A 1 124 ? 18.110 7.237 -5.753 1.00 96.81 124 LYS A O 1
ATOM 976 N N . GLU A 1 125 ? 19.070 5.347 -6.520 1.00 95.19 125 GLU A N 1
ATOM 977 C CA . GLU A 1 125 ? 18.879 5.656 -7.936 1.00 95.19 125 GLU A CA 1
ATOM 978 C C . GLU A 1 125 ? 17.409 5.509 -8.311 1.00 95.19 125 GLU A C 1
ATOM 980 O O . GLU A 1 125 ? 16.835 6.449 -8.866 1.00 95.19 125 GLU A O 1
ATOM 985 N N . PHE A 1 126 ? 16.779 4.401 -7.909 1.00 95.44 126 PHE A N 1
ATOM 986 C CA . PHE A 1 126 ? 15.336 4.216 -8.027 1.00 95.44 126 PHE A CA 1
ATOM 987 C C . PHE A 1 126 ? 14.568 5.332 -7.314 1.00 95.44 126 PHE A C 1
ATOM 989 O O . PHE A 1 126 ? 13.718 5.975 -7.924 1.00 95.44 126 PHE A O 1
ATOM 996 N N . CYS A 1 127 ? 14.911 5.642 -6.060 1.00 95.81 127 CYS A N 1
ATOM 997 C CA . CYS A 1 127 ? 14.265 6.725 -5.315 1.00 95.81 127 CYS A CA 1
ATOM 998 C C . CYS A 1 127 ? 14.338 8.056 -6.077 1.00 95.81 127 CYS A C 1
ATOM 1000 O O . CYS A 1 127 ? 13.337 8.746 -6.258 1.00 95.81 127 CYS A O 1
ATOM 1002 N N . SER A 1 128 ? 15.520 8.402 -6.589 1.00 93.75 128 SER A N 1
ATOM 1003 C CA . SER A 1 128 ? 15.736 9.600 -7.402 1.00 93.75 128 SER A CA 1
ATOM 1004 C C . SER A 1 128 ? 14.935 9.572 -8.710 1.00 93.75 128 SER A C 1
ATOM 1006 O O . SER A 1 128 ? 14.433 10.610 -9.141 1.00 93.75 128 SER A O 1
ATOM 1008 N N . LEU A 1 129 ? 14.794 8.403 -9.342 1.00 92.69 129 LEU A N 1
ATOM 1009 C CA . LEU A 1 129 ? 14.007 8.212 -10.560 1.00 92.69 129 LEU A CA 1
ATOM 1010 C C . LEU A 1 129 ? 12.519 8.508 -10.338 1.00 92.69 129 LEU A C 1
ATOM 1012 O O . LEU A 1 129 ? 11.918 9.161 -11.187 1.00 92.69 129 LEU A O 1
ATOM 1016 N N . VAL A 1 130 ? 11.957 8.061 -9.213 1.00 93.31 130 VAL A N 1
ATOM 1017 C CA . VAL A 1 130 ? 10.510 8.126 -8.939 1.00 93.31 130 VAL A CA 1
ATOM 1018 C C . VAL A 1 130 ? 10.079 9.323 -8.087 1.00 93.31 130 VAL A C 1
ATOM 1020 O O . VAL A 1 130 ? 8.886 9.532 -7.900 1.00 93.31 130 VAL A O 1
ATOM 1023 N N . THR A 1 131 ? 11.015 10.142 -7.593 1.00 92.19 131 THR A N 1
ATOM 10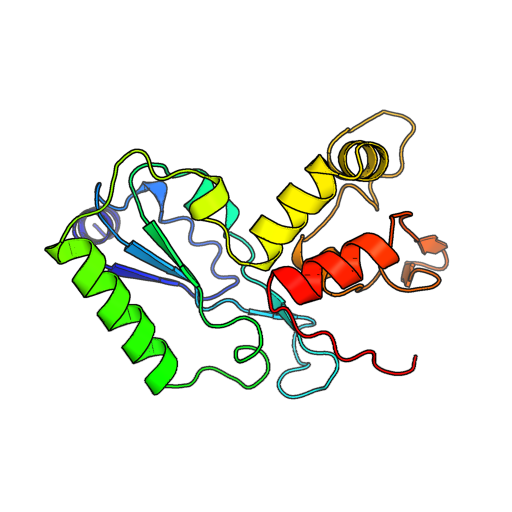24 C CA . THR A 1 131 ? 10.687 11.321 -6.760 1.00 92.19 131 THR A CA 1
ATOM 1025 C C . THR A 1 131 ? 11.219 12.651 -7.289 1.00 92.19 131 THR A C 1
ATOM 1027 O O . THR A 1 131 ? 10.652 13.699 -6.977 1.00 92.19 131 THR A O 1
ATOM 1030 N N . LYS A 1 132 ? 12.300 12.666 -8.086 1.00 91.62 132 LYS A N 1
ATOM 1031 C CA . LYS A 1 132 ? 12.918 13.925 -8.529 1.00 91.62 132 LYS A CA 1
ATOM 1032 C C . LYS A 1 132 ? 12.458 14.323 -9.922 1.00 91.62 132 LYS A C 1
ATOM 1034 O O . LYS A 1 132 ? 12.839 13.716 -10.921 1.00 91.62 132 LYS A O 1
ATOM 1039 N N . ARG A 1 133 ? 11.732 15.438 -9.988 1.00 87.19 133 ARG A N 1
ATOM 1040 C CA . ARG A 1 133 ? 11.413 16.119 -11.243 1.00 87.19 133 ARG A CA 1
ATOM 1041 C C . ARG A 1 133 ? 12.616 16.928 -11.726 1.00 87.19 133 ARG A C 1
ATOM 1043 O O . ARG A 1 133 ? 13.086 17.822 -11.028 1.00 87.19 133 ARG A O 1
ATOM 1050 N N . THR A 1 134 ? 13.084 16.647 -12.937 1.00 83.56 134 THR A N 1
ATOM 1051 C CA . THR A 1 134 ? 14.090 17.459 -13.636 1.00 83.56 134 THR A CA 1
ATOM 1052 C C . THR A 1 134 ? 13.592 17.789 -15.039 1.00 83.56 134 THR A C 1
ATOM 1054 O O . THR A 1 134 ? 12.720 17.100 -15.565 1.00 83.56 134 THR A O 1
ATOM 1057 N N . ARG A 1 135 ? 14.117 18.859 -15.646 1.00 82.44 135 ARG A N 1
ATOM 1058 C CA . ARG A 1 135 ? 13.693 19.315 -16.980 1.00 82.44 135 ARG A CA 1
ATOM 1059 C C . ARG A 1 135 ? 13.923 18.260 -18.070 1.00 82.44 135 ARG A C 1
ATOM 1061 O O . ARG A 1 135 ? 13.126 18.170 -18.995 1.00 82.44 135 ARG A O 1
ATOM 1068 N N . ASP A 1 136 ? 14.971 17.454 -17.910 1.00 79.38 136 ASP A N 1
ATOM 1069 C CA . ASP A 1 136 ? 15.463 16.536 -18.945 1.00 79.38 136 ASP A CA 1
ATOM 1070 C C . ASP A 1 136 ? 15.026 15.077 -18.735 1.00 79.38 136 ASP A C 1
ATOM 1072 O O . ASP A 1 136 ? 15.341 14.210 -19.550 1.00 79.38 136 ASP A O 1
ATOM 1076 N N . LYS A 1 137 ? 14.307 14.770 -17.644 1.00 76.31 137 LYS A N 1
ATOM 1077 C CA . LYS A 1 137 ? 13.799 13.418 -17.383 1.00 76.31 137 LYS A CA 1
ATOM 1078 C C . LYS A 1 137 ? 12.366 13.269 -17.870 1.00 76.31 137 LYS A C 1
ATOM 1080 O O . LYS A 1 137 ? 11.494 14.079 -17.567 1.00 76.31 137 LYS A O 1
ATOM 1085 N N . ASN A 1 138 ? 12.125 12.173 -18.582 1.00 75.81 138 ASN A N 1
ATOM 1086 C CA . ASN A 1 138 ? 10.787 11.759 -18.969 1.00 75.81 138 ASN A CA 1
ATOM 1087 C C . ASN A 1 138 ? 9.924 11.508 -17.716 1.00 75.81 138 ASN A C 1
ATOM 1089 O O . ASN A 1 138 ? 10.359 10.845 -16.775 1.00 75.81 138 ASN A O 1
ATOM 1093 N N . PHE A 1 139 ? 8.697 12.031 -17.725 1.00 86.12 139 PHE A N 1
ATOM 1094 C CA . PHE A 1 139 ? 7.745 11.929 -16.621 1.00 86.12 139 PHE A CA 1
ATOM 1095 C C . PHE A 1 139 ? 7.197 10.507 -16.415 1.00 86.12 139 PHE A C 1
ATOM 1097 O O . PHE A 1 139 ? 6.658 10.218 -15.357 1.00 86.12 139 PHE A O 1
ATOM 1104 N N . ASN A 1 140 ? 7.397 9.592 -17.367 1.00 89.25 140 ASN A N 1
ATOM 1105 C CA . ASN A 1 140 ? 6.847 8.232 -17.329 1.00 89.25 140 ASN A CA 1
ATOM 1106 C C . ASN A 1 140 ? 7.193 7.408 -16.071 1.00 89.25 140 ASN A C 1
ATOM 1108 O O . ASN A 1 140 ? 6.423 6.531 -15.690 1.00 89.25 140 ASN A O 1
ATOM 1112 N N . CYS A 1 141 ? 8.348 7.653 -15.441 1.00 90.56 141 CYS A N 1
ATOM 1113 C CA . CYS A 1 141 ? 8.741 6.965 -14.200 1.00 90.56 141 CYS A CA 1
ATOM 1114 C C . CYS A 1 141 ? 8.377 7.746 -12.927 1.00 90.56 141 CYS A C 1
ATOM 1116 O O . CYS A 1 141 ? 8.519 7.211 -11.832 1.00 90.56 141 CYS A O 1
ATOM 1118 N N . LEU A 1 142 ? 7.926 8.997 -13.076 1.00 90.00 142 LEU A N 1
ATOM 1119 C CA . LEU A 1 142 ? 7.418 9.858 -12.003 1.00 90.00 142 LEU A CA 1
ATOM 1120 C C . LEU A 1 142 ? 5.888 9.774 -11.889 1.00 90.00 142 LEU A C 1
ATOM 1122 O O . LEU A 1 142 ? 5.356 9.897 -10.791 1.00 90.00 142 LEU A O 1
ATOM 1126 N N . ASP A 1 143 ? 5.191 9.553 -13.006 1.00 86.50 143 ASP A N 1
ATOM 1127 C CA . ASP A 1 143 ? 3.762 9.235 -13.048 1.00 86.50 143 ASP A CA 1
ATOM 1128 C C . ASP A 1 143 ? 3.542 7.779 -12.624 1.00 86.50 1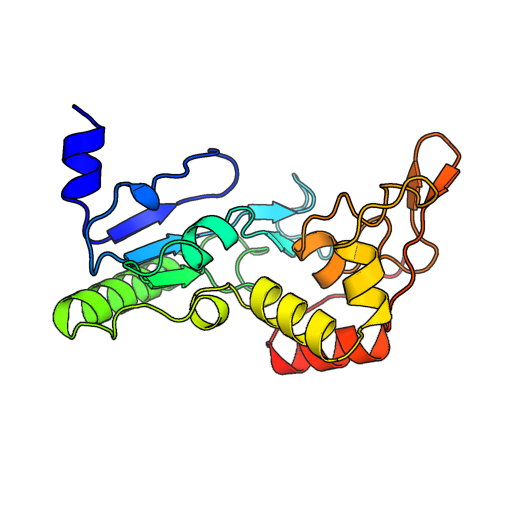43 ASP A C 1
ATOM 1130 O O . ASP A 1 143 ? 3.485 6.852 -13.439 1.00 86.50 143 ASP A O 1
ATOM 1134 N N . LEU A 1 144 ? 3.543 7.571 -11.310 1.00 88.12 144 LEU A N 1
ATOM 1135 C CA . LEU A 1 144 ? 3.564 6.260 -10.687 1.00 88.12 144 LEU A CA 1
ATOM 1136 C C . LEU A 1 144 ? 2.396 6.098 -9.714 1.00 88.12 144 LEU A C 1
ATOM 1138 O O . LEU A 1 144 ? 2.253 6.855 -8.757 1.00 88.12 144 LEU A O 1
ATOM 1142 N N . TRP A 1 145 ? 1.665 5.001 -9.888 1.00 89.94 145 TRP A N 1
ATOM 1143 C CA . TRP A 1 145 ? 0.923 4.352 -8.813 1.00 89.94 145 TRP A CA 1
ATOM 1144 C C . TRP A 1 145 ? 1.819 3.295 -8.174 1.00 89.94 145 TRP A C 1
ATOM 1146 O O . TRP A 1 145 ? 2.304 2.412 -8.880 1.00 89.94 145 TRP A O 1
ATOM 1156 N N . ILE A 1 146 ? 2.068 3.382 -6.865 1.00 93.44 146 ILE A N 1
ATOM 1157 C CA . ILE A 1 146 ? 3.014 2.495 -6.163 1.00 93.44 146 ILE A CA 1
ATOM 1158 C C . ILE A 1 146 ? 2.697 1.022 -6.439 1.00 93.44 146 ILE A C 1
ATOM 1160 O O . ILE A 1 146 ? 3.606 0.236 -6.694 1.00 93.44 146 ILE A O 1
ATOM 1164 N N . GLU A 1 147 ? 1.420 0.657 -6.464 1.00 93.19 147 GLU A N 1
ATOM 1165 C CA . GLU A 1 147 ? 0.954 -0.689 -6.774 1.00 93.19 147 GLU A CA 1
ATOM 1166 C C . GLU A 1 147 ? 1.346 -1.169 -8.184 1.00 93.19 147 GLU A C 1
ATOM 1168 O O . GLU A 1 147 ? 1.647 -2.348 -8.353 1.00 93.19 147 GLU A O 1
ATOM 1173 N N . ASP A 1 148 ? 1.429 -0.286 -9.186 1.00 93.62 148 ASP A N 1
ATOM 1174 C CA . ASP A 1 148 ? 1.851 -0.657 -10.541 1.00 93.62 148 ASP A CA 1
ATOM 1175 C C . ASP A 1 148 ? 3.342 -1.033 -10.543 1.00 93.62 148 ASP A C 1
ATOM 1177 O O . ASP A 1 148 ? 3.741 -1.992 -11.202 1.00 93.62 148 ASP A O 1
ATOM 1181 N N . PHE A 1 149 ? 4.168 -0.337 -9.755 1.00 95.56 149 PHE A N 1
ATOM 1182 C CA . PHE A 1 149 ? 5.562 -0.728 -9.525 1.00 95.56 149 PHE A CA 1
ATOM 1183 C C . PHE A 1 149 ? 5.650 -2.031 -8.727 1.00 95.56 149 PHE A C 1
ATOM 1185 O O . PHE A 1 149 ? 6.308 -2.986 -9.149 1.00 95.56 149 PHE A O 1
ATOM 1192 N N . VAL A 1 150 ? 4.944 -2.096 -7.594 1.00 96.31 150 VAL A N 1
ATOM 1193 C CA . VAL A 1 150 ? 4.964 -3.248 -6.690 1.00 96.31 150 VAL A CA 1
ATOM 1194 C C . VAL A 1 150 ? 4.442 -4.498 -7.366 1.00 96.31 150 VAL A C 1
ATOM 1196 O O . VAL A 1 150 ? 4.886 -5.566 -6.982 1.00 96.31 150 VAL A O 1
ATOM 1199 N N . HIS A 1 151 ? 3.599 -4.417 -8.392 1.00 94.75 151 HIS A N 1
ATOM 1200 C CA . HIS A 1 151 ? 3.121 -5.567 -9.162 1.00 94.75 151 HIS A CA 1
ATOM 1201 C C . HIS A 1 151 ? 3.705 -5.651 -10.580 1.00 94.75 151 HIS A C 1
ATOM 1203 O O . HIS A 1 151 ? 3.219 -6.444 -11.378 1.00 94.75 151 HIS A O 1
ATOM 1209 N N . GLU A 1 152 ? 4.782 -4.911 -10.877 1.00 94.56 152 GLU A N 1
ATOM 1210 C CA . GLU A 1 152 ? 5.487 -4.962 -12.170 1.00 94.56 152 GLU A CA 1
ATOM 1211 C C . GLU A 1 152 ? 4.554 -4.779 -13.383 1.00 94.56 152 GLU A C 1
ATOM 1213 O O . GLU A 1 152 ? 4.691 -5.453 -14.398 1.00 94.56 152 GLU A O 1
ATOM 1218 N N . HIS A 1 153 ? 3.597 -3.857 -13.288 1.00 92.31 153 HIS A N 1
ATOM 1219 C CA . HIS A 1 153 ? 2.645 -3.545 -14.350 1.00 92.31 153 HIS A CA 1
ATOM 1220 C C . HIS A 1 153 ? 3.147 -2.398 -15.252 1.00 92.31 153 HIS A C 1
ATOM 1222 O O . HIS A 1 153 ? 3.891 -1.518 -14.817 1.00 92.31 153 HIS A O 1
ATOM 1228 N N . ARG A 1 154 ? 2.728 -2.379 -16.528 1.00 92.31 154 ARG A N 1
ATOM 1229 C CA . ARG A 1 154 ? 3.054 -1.324 -17.516 1.00 92.31 154 ARG A CA 1
ATOM 1230 C C . ARG A 1 154 ? 4.560 -1.042 -17.637 1.00 92.31 154 ARG A C 1
ATOM 1232 O O . ARG A 1 154 ? 5.316 -1.936 -17.997 1.00 92.31 154 ARG A O 1
ATOM 1239 N N . GLN A 1 155 ? 5.021 0.185 -17.369 1.00 93.94 155 GLN A N 1
ATOM 1240 C CA . GLN A 1 155 ? 6.426 0.594 -17.500 1.00 93.94 155 GLN A CA 1
ATOM 1241 C C . GLN A 1 155 ? 7.371 -0.167 -16.573 1.00 93.94 155 GLN A C 1
ATOM 1243 O O . GLN A 1 155 ? 8.586 -0.132 -16.778 1.00 93.94 155 GLN A O 1
ATOM 1248 N N . TRP A 1 156 ? 6.814 -0.856 -15.578 1.00 94.25 156 TRP A N 1
ATOM 1249 C CA . TRP A 1 156 ? 7.552 -1.637 -14.601 1.00 94.25 156 TRP A CA 1
ATOM 1250 C C . TRP A 1 156 ? 7.707 -3.100 -15.005 1.00 94.25 156 TRP A C 1
ATOM 1252 O O . TRP A 1 156 ? 8.527 -3.784 -14.402 1.00 94.25 156 TRP A O 1
ATOM 1262 N N . GLN A 1 157 ? 7.006 -3.593 -16.029 1.00 93.12 157 GLN A N 1
ATOM 1263 C CA . GLN A 1 157 ? 7.150 -4.978 -16.488 1.00 93.12 157 GLN A CA 1
ATOM 1264 C C . GLN A 1 157 ? 8.468 -5.205 -17.243 1.00 93.12 157 GLN A C 1
ATOM 1266 O O . GLN A 1 157 ? 9.133 -4.256 -17.677 1.00 93.12 157 GLN A O 1
ATOM 1271 N N . LEU A 1 158 ? 8.871 -6.467 -17.409 1.00 91.69 158 LEU A N 1
ATOM 1272 C CA . LEU A 1 158 ? 10.046 -6.799 -18.213 1.00 91.69 158 LEU A CA 1
ATOM 1273 C C . LEU A 1 158 ? 9.822 -6.358 -19.671 1.00 91.69 158 LEU A C 1
ATOM 1275 O O . LEU A 1 158 ? 8.808 -6.678 -20.278 1.00 91.69 158 LEU A O 1
ATOM 1279 N N . GLY A 1 159 ? 10.758 -5.585 -20.226 1.00 90.25 159 GLY A N 1
ATOM 1280 C CA . GLY A 1 159 ? 10.624 -5.011 -21.570 1.00 90.25 159 GLY A CA 1
ATOM 1281 C C . GLY A 1 159 ? 9.719 -3.772 -21.664 1.00 90.25 159 GLY A C 1
ATOM 1282 O O . GLY A 1 159 ? 9.606 -3.201 -22.754 1.00 90.25 159 GLY A O 1
ATOM 1283 N N . GLY A 1 160 ? 9.125 -3.321 -20.553 1.00 92.56 160 GLY A N 1
ATOM 1284 C CA . GLY A 1 160 ? 8.248 -2.151 -20.507 1.00 92.56 160 GLY A CA 1
ATOM 1285 C C . GLY A 1 160 ? 6.923 -2.350 -21.248 1.00 92.56 160 GLY A C 1
ATOM 1286 O O . GLY A 1 160 ? 6.575 -3.460 -21.645 1.00 92.56 160 GLY A O 1
ATOM 1287 N N . PHE A 1 161 ? 6.180 -1.267 -21.466 1.00 92.69 161 PHE A N 1
ATOM 1288 C CA . PHE A 1 161 ? 4.917 -1.282 -22.212 1.00 92.69 161 PHE A CA 1
ATOM 1289 C C . PHE A 1 161 ? 4.970 -0.356 -23.425 1.00 92.69 161 PHE A C 1
ATOM 1291 O O . PHE A 1 161 ? 5.830 0.520 -23.508 1.00 92.69 161 PHE A O 1
ATOM 1298 N N . VAL A 1 162 ? 4.080 -0.571 -24.391 1.00 93.19 162 VAL A N 1
ATOM 1299 C CA . VAL A 1 162 ? 3.960 0.298 -25.564 1.00 93.19 162 VAL A CA 1
ATOM 1300 C C . VAL A 1 162 ? 2.792 1.249 -25.348 1.00 93.19 162 VAL A C 1
ATOM 1302 O O . VAL A 1 162 ? 1.665 0.801 -25.163 1.00 93.19 162 VAL A O 1
ATOM 1305 N N . ASP A 1 163 ? 3.071 2.546 -25.409 1.00 89.38 163 ASP A N 1
ATOM 1306 C CA . ASP A 1 163 ? 2.075 3.613 -25.381 1.00 89.38 163 ASP A CA 1
ATOM 1307 C C . ASP A 1 163 ? 2.236 4.482 -26.626 1.00 89.38 163 ASP A C 1
ATOM 1309 O O . ASP A 1 163 ? 3.323 4.995 -26.898 1.00 89.38 163 ASP A O 1
ATOM 1313 N N . ASN A 1 164 ? 1.175 4.606 -27.425 1.00 89.31 164 ASN A N 1
ATOM 1314 C CA . ASN A 1 164 ? 1.179 5.379 -28.674 1.00 89.31 164 ASN A CA 1
ATOM 1315 C C . ASN A 1 164 ? 2.381 5.062 -29.595 1.00 89.31 164 ASN A C 1
ATOM 1317 O O . ASN A 1 164 ? 3.041 5.954 -30.130 1.00 89.31 164 ASN A O 1
ATOM 1321 N N . GLY A 1 165 ? 2.710 3.771 -29.738 1.00 90.94 165 GLY A N 1
ATOM 1322 C CA . GLY A 1 165 ? 3.824 3.286 -30.565 1.00 90.94 165 GLY A CA 1
ATOM 1323 C C . GLY A 1 165 ? 5.221 3.486 -29.963 1.00 90.94 165 GLY A C 1
ATOM 1324 O O . GLY A 1 165 ? 6.210 3.079 -30.570 1.00 90.94 165 GLY A O 1
ATOM 1325 N N . ARG A 1 166 ? 5.333 4.073 -28.766 1.00 90.88 166 ARG A N 1
ATOM 1326 C CA . ARG A 1 166 ? 6.601 4.256 -28.052 1.00 90.88 166 ARG A CA 1
ATOM 1327 C C . ARG A 1 166 ? 6.729 3.237 -26.932 1.00 90.88 166 ARG A C 1
ATOM 1329 O O . ARG A 1 166 ? 5.817 3.066 -26.129 1.00 90.88 166 ARG A O 1
ATOM 1336 N N . ARG A 1 167 ? 7.885 2.578 -26.849 1.00 93.69 167 ARG A N 1
ATOM 1337 C CA . ARG A 1 167 ? 8.204 1.685 -25.732 1.00 93.69 167 ARG A CA 1
ATOM 1338 C C . ARG A 1 167 ? 8.637 2.510 -24.522 1.00 93.69 167 ARG A C 1
ATOM 1340 O O . ARG A 1 167 ? 9.597 3.272 -24.603 1.00 93.69 167 ARG A O 1
ATOM 1347 N N . ILE A 1 168 ? 7.941 2.332 -23.407 1.00 93.06 168 ILE A N 1
ATOM 1348 C CA . ILE A 1 168 ? 8.207 2.978 -22.127 1.00 93.06 168 ILE A CA 1
ATOM 1349 C C . ILE A 1 168 ? 8.652 1.908 -21.134 1.00 93.06 168 ILE A C 1
ATOM 1351 O O . ILE A 1 168 ? 7.925 0.953 -20.873 1.00 93.06 168 ILE A O 1
ATOM 1355 N N . SER A 1 169 ? 9.837 2.089 -20.557 1.00 94.50 169 SER A N 1
ATOM 1356 C CA . SER A 1 169 ? 10.394 1.204 -19.536 1.00 94.50 169 SER A CA 1
ATOM 1357 C C . SER A 1 169 ? 11.084 2.039 -18.467 1.00 94.50 169 SER A C 1
ATOM 1359 O O . SER A 1 169 ? 11.805 2.981 -18.798 1.00 94.50 169 SER A O 1
ATOM 1361 N N . CYS A 1 170 ? 10.901 1.666 -17.204 1.00 94.00 170 CYS A N 1
ATOM 1362 C CA . CYS A 1 170 ? 11.554 2.308 -16.069 1.00 94.00 170 CYS A CA 1
ATOM 1363 C C . CYS A 1 170 ? 12.563 1.347 -15.427 1.00 94.00 170 CYS A C 1
ATOM 1365 O O . CYS A 1 170 ? 12.192 0.220 -15.091 1.00 94.00 170 CYS A O 1
ATOM 1367 N N . PRO A 1 171 ? 13.843 1.740 -15.290 1.00 94.12 171 PRO A N 1
ATOM 1368 C CA . PRO A 1 171 ? 14.854 0.884 -14.683 1.00 94.12 171 PRO A CA 1
ATOM 1369 C C . PRO A 1 171 ? 14.701 0.845 -13.159 1.00 94.12 171 PRO A C 1
ATOM 1371 O O . PRO A 1 171 ? 14.441 1.867 -12.529 1.00 94.12 171 PRO A O 1
ATOM 1374 N N . PHE A 1 172 ? 14.889 -0.336 -12.571 1.00 96.00 172 PHE A N 1
ATOM 1375 C CA . PHE A 1 172 ? 14.976 -0.535 -11.124 1.00 96.00 172 PHE A CA 1
ATOM 1376 C C . PHE A 1 172 ? 15.573 -1.911 -10.802 1.00 96.00 172 PHE A C 1
ATOM 1378 O O . PHE A 1 172 ? 15.605 -2.806 -11.655 1.00 96.00 172 PHE A O 1
ATOM 1385 N N . ASN A 1 173 ? 16.012 -2.107 -9.559 1.00 97.75 173 ASN A N 1
ATOM 1386 C CA . ASN A 1 173 ? 16.516 -3.396 -9.098 1.00 97.75 173 ASN A CA 1
ATOM 1387 C C . ASN A 1 173 ? 15.374 -4.408 -8.855 1.00 97.75 173 ASN A C 1
ATOM 1389 O O . ASN A 1 173 ? 14.750 -4.432 -7.793 1.00 97.75 173 ASN A O 1
ATOM 1393 N N . ARG A 1 174 ? 15.105 -5.272 -9.844 1.00 96.94 174 ARG A N 1
ATOM 1394 C CA . ARG A 1 174 ? 14.052 -6.306 -9.765 1.00 96.94 174 ARG A CA 1
ATOM 1395 C C . ARG A 1 174 ? 14.304 -7.350 -8.686 1.00 96.94 174 ARG A C 1
ATOM 1397 O O . ARG A 1 174 ? 13.367 -7.727 -7.992 1.00 96.94 174 ARG A O 1
ATOM 1404 N N . SER A 1 175 ? 15.557 -7.778 -8.517 1.00 97.75 175 SER A N 1
ATOM 1405 C CA . SER A 1 175 ? 15.915 -8.748 -7.476 1.00 97.75 175 SER A CA 1
ATOM 1406 C C . SER A 1 175 ? 15.560 -8.200 -6.097 1.00 97.75 175 SER A C 1
ATOM 1408 O O . SER A 1 175 ? 14.906 -8.877 -5.309 1.00 97.75 175 SER A O 1
ATOM 1410 N N . LEU A 1 176 ? 15.912 -6.935 -5.844 1.00 98.38 176 LEU A N 1
ATOM 1411 C CA . LEU A 1 176 ? 15.569 -6.257 -4.601 1.00 98.38 176 LEU A CA 1
ATOM 1412 C C . LEU A 1 176 ? 14.051 -6.147 -4.416 1.00 98.38 176 LEU A C 1
ATOM 1414 O O . LEU A 1 176 ? 13.558 -6.453 -3.332 1.00 98.38 176 LEU A O 1
ATOM 1418 N N . LEU A 1 177 ? 13.300 -5.765 -5.457 1.00 97.94 177 LEU A N 1
ATOM 1419 C CA . LEU A 1 177 ? 11.835 -5.740 -5.395 1.00 97.94 177 LEU A CA 1
ATOM 1420 C C . LEU A 1 177 ? 11.271 -7.111 -4.991 1.00 97.94 177 LEU A C 1
ATOM 1422 O O . LEU A 1 177 ? 10.406 -7.192 -4.120 1.00 97.94 177 LEU A O 1
ATOM 1426 N N . HIS A 1 178 ? 11.747 -8.192 -5.608 1.00 97.38 178 HIS A N 1
ATOM 1427 C CA . HIS A 1 178 ? 11.256 -9.546 -5.341 1.00 97.38 178 HIS A CA 1
ATOM 1428 C C . HIS A 1 178 ? 11.562 -10.006 -3.914 1.00 97.38 178 HIS A C 1
ATOM 1430 O O . HIS A 1 178 ? 10.702 -10.612 -3.273 1.00 97.38 178 HIS A O 1
ATOM 1436 N N . ASP A 1 179 ? 12.736 -9.670 -3.384 1.00 98.06 179 ASP A N 1
ATOM 1437 C CA . ASP A 1 179 ? 13.085 -9.958 -1.992 1.00 98.06 179 ASP A CA 1
ATOM 1438 C C . ASP A 1 179 ? 12.220 -9.157 -1.013 1.00 98.06 179 ASP A C 1
ATOM 1440 O O . ASP A 1 179 ? 11.723 -9.698 -0.020 1.00 98.06 179 ASP A O 1
ATOM 1444 N N . LEU A 1 180 ? 11.961 -7.883 -1.318 1.00 98.31 180 LEU A N 1
ATOM 1445 C CA . LEU A 1 180 ? 11.078 -7.055 -0.505 1.00 98.31 180 LEU A CA 1
ATOM 1446 C C . LEU A 1 180 ? 9.620 -7.528 -0.562 1.00 98.31 180 LEU A C 1
ATOM 1448 O O . LEU A 1 180 ? 8.953 -7.533 0.469 1.00 98.31 180 LEU A O 1
ATOM 1452 N N . ARG A 1 181 ? 9.123 -7.999 -1.711 1.00 97.69 181 ARG A N 1
ATOM 1453 C CA . ARG A 1 181 ? 7.783 -8.606 -1.804 1.00 97.69 181 ARG A CA 1
ATOM 1454 C C . ARG A 1 181 ? 7.646 -9.798 -0.869 1.00 97.69 181 ARG A C 1
ATOM 1456 O O . ARG A 1 181 ? 6.667 -9.873 -0.132 1.00 97.69 181 ARG A O 1
ATOM 1463 N N . LYS A 1 182 ? 8.638 -10.698 -0.853 1.00 97.25 182 LYS A N 1
ATOM 1464 C CA . LYS A 1 182 ? 8.659 -11.842 0.074 1.00 97.25 182 LYS A CA 1
ATOM 1465 C C . LYS A 1 182 ? 8.632 -11.368 1.527 1.00 97.25 182 LYS A C 1
ATOM 1467 O O . LYS A 1 182 ? 7.829 -11.873 2.305 1.00 97.25 182 LYS A O 1
ATOM 1472 N N . LYS A 1 183 ? 9.454 -10.369 1.874 1.00 97.88 183 LYS A N 1
ATOM 1473 C CA . LYS A 1 183 ? 9.506 -9.780 3.223 1.00 97.88 183 LYS A CA 1
ATOM 1474 C C . LYS A 1 183 ? 8.157 -9.199 3.665 1.00 97.88 183 LYS A C 1
ATOM 1476 O O . LYS A 1 183 ? 7.746 -9.426 4.797 1.00 97.88 183 LYS A O 1
ATOM 1481 N N . HIS A 1 184 ? 7.478 -8.471 2.781 1.00 97.00 184 HIS A N 1
ATOM 1482 C CA . HIS A 1 184 ? 6.189 -7.819 3.053 1.00 97.00 184 HIS A CA 1
ATOM 1483 C C . HIS A 1 184 ? 4.979 -8.730 2.786 1.00 97.00 184 HIS A C 1
ATOM 1485 O O . HIS A 1 184 ? 3.835 -8.285 2.855 1.00 97.00 184 HIS A O 1
ATOM 1491 N N . GLY A 1 185 ? 5.213 -10.012 2.480 1.00 96.69 185 GLY A N 1
ATOM 1492 C CA . GLY A 1 185 ? 4.162 -11.002 2.253 1.00 96.69 185 GLY A CA 1
ATOM 1493 C C . GLY A 1 185 ? 3.293 -10.725 1.024 1.00 96.69 185 GLY A C 1
ATOM 1494 O O . GLY A 1 185 ? 2.136 -11.135 1.006 1.00 96.69 185 GLY A O 1
ATOM 1495 N N . ILE A 1 186 ? 3.812 -10.037 0.005 1.00 96.00 186 ILE A N 1
ATOM 1496 C CA . ILE A 1 186 ? 3.081 -9.691 -1.221 1.00 96.00 186 ILE A CA 1
ATOM 1497 C C . ILE A 1 186 ? 3.299 -10.784 -2.266 1.00 96.00 186 ILE A C 1
ATOM 1499 O O . ILE A 1 186 ? 4.420 -11.011 -2.727 1.00 96.00 186 ILE A O 1
ATOM 1503 N N . GLN A 1 187 ? 2.221 -11.457 -2.661 1.00 91.06 187 GLN A N 1
ATOM 1504 C CA . GLN A 1 187 ? 2.255 -12.470 -3.708 1.00 91.06 187 GLN A CA 1
ATOM 1505 C C . GLN A 1 187 ? 2.152 -11.806 -5.081 1.00 91.06 187 GLN A C 1
ATOM 1507 O O . GLN A 1 187 ? 1.284 -10.971 -5.332 1.00 91.06 187 GLN A O 1
ATOM 1512 N N . HIS A 1 188 ? 3.032 -12.213 -5.989 1.00 78.25 188 HIS A N 1
ATOM 1513 C CA . HIS A 1 188 ? 2.967 -11.846 -7.395 1.00 78.25 188 HIS A CA 1
ATOM 1514 C C . HIS A 1 188 ? 2.958 -13.135 -8.208 1.00 78.25 188 HIS A C 1
ATOM 1516 O O . HIS A 1 188 ? 3.925 -13.896 -8.184 1.00 78.25 188 HIS A O 1
ATOM 1522 N N . LYS A 1 189 ? 1.846 -13.398 -8.894 1.00 68.69 189 LYS A N 1
ATOM 1523 C CA . LYS A 1 189 ? 1.804 -14.436 -9.915 1.00 68.69 189 LYS A CA 1
ATOM 1524 C C . LYS A 1 189 ? 2.384 -13.818 -11.179 1.00 68.69 189 LYS A C 1
ATOM 1526 O O . LYS A 1 189 ? 1.757 -12.943 -11.767 1.00 68.69 189 LYS A O 1
ATOM 1531 N N . GLN A 1 190 ? 3.592 -14.225 -11.562 1.00 56.69 190 GLN A N 1
ATOM 1532 C CA . GLN A 1 190 ? 4.067 -13.944 -12.912 1.00 56.69 190 GLN A CA 1
ATOM 1533 C C . GLN A 1 190 ? 3.103 -14.643 -13.869 1.00 56.69 190 GLN A C 1
ATOM 1535 O O . GLN A 1 190 ? 3.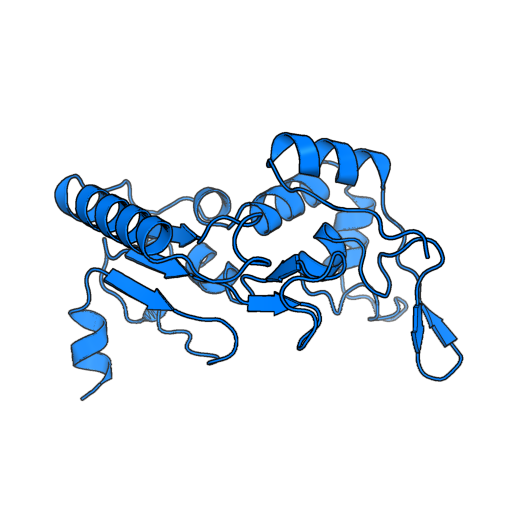032 -15.868 -13.889 1.00 56.69 190 GLN A O 1
ATOM 1540 N N . SER A 1 191 ? 2.312 -13.873 -14.611 1.00 51.75 191 SER A N 1
ATOM 1541 C CA . SER A 1 191 ? 1.717 -14.393 -15.832 1.00 51.75 191 SER A CA 1
ATOM 1542 C C . SER A 1 191 ? 2.834 -14.468 -16.862 1.00 51.75 191 SER A C 1
ATOM 1544 O O . SER A 1 191 ? 3.481 -13.447 -17.105 1.00 51.75 191 SER A O 1
ATOM 1546 N N . ASP A 1 192 ? 3.062 -15.643 -17.444 1.00 39.09 192 ASP A N 1
ATOM 1547 C CA . ASP A 1 192 ? 3.870 -15.764 -18.656 1.00 39.09 192 ASP A CA 1
ATOM 1548 C C . ASP A 1 192 ? 3.290 -14.783 -19.692 1.00 39.09 192 ASP A C 1
ATOM 1550 O O . ASP A 1 192 ? 2.110 -14.871 -20.048 1.00 39.09 192 ASP A O 1
ATOM 1554 N N . TYR A 1 193 ? 4.079 -13.773 -20.064 1.00 42.19 193 TYR A N 1
ATOM 1555 C CA . TYR A 1 193 ? 3.745 -12.793 -21.101 1.00 42.19 193 TYR A CA 1
ATOM 1556 C C . TYR A 1 193 ? 4.367 -13.218 -22.425 1.00 42.19 193 TYR A C 1
ATOM 1558 O O . TYR A 1 193 ? 5.580 -13.531 -22.420 1.00 42.19 193 TYR A O 1
#

Radius of gyration: 17.78 Å; chains: 1; bounding box: 43×35×55 Å

Foldseek 3Di:
DVLVVQCVAQEAEDEPDPPPLSLVSYHQLHEYEQAFDWPPPPQQPHLRIWTASDVLLSQLPRQRYAYHYQDGVCPSNPDDPVSVVVRVVVSVVCSVVDDDTRHHSLNRGALLSVLVVVQCVVDVVLVCQQPDDDPPDDCLSVPDRSRCCLQCHAQSPVQHHADPNDGHHDDGDPVSSVVSCVVSVNDRDDDPD

Secondary structure (DSSP, 8-state):
-HHHHHTT-SEEEE-TTS---GGGGSPTT-EEEE--EEESTT-TTSTT-EEE--THHHHHT-TTSEEEE--TTTGGG---HHHHHHHHHHHHHHHHH---SSPPTGGGS-HHHHHHHHHHHH-HHHHHHHH---TTS-GGGTS--HHHHHTT-GGGSTT-EEETTEEE-----HHHHHHHHHHTT--------

pLDDT: mean 91.12, std 9.57, range [39.09, 98.5]

Sequence (193 aa):
GQLKILRQMDIHITGPGTGQMYQTFLSDGSVTINLGGIRPWGTENTDKAYSSYLEQHMTSGTPYIKGLYYPINERPKGIKKDEVIKLIRQASQLILEGFSLPVNARDNLAPDGQLFVEMCEKDKEFCSLVTKRTRDKNFNCLDLWIEDFVHEHRQWQLGGFVDNGRRISCPFNRSLLHDLRKKHGIQHKQSDY